Protein AF-A0A8T4U070-F1 (afdb_monomer)

Structure (mmCIF, N/CA/C/O backbone):
data_AF-A0A8T4U070-F1
#
_entry.id   AF-A0A8T4U070-F1
#
loop_
_atom_site.group_PDB
_atom_site.id
_atom_site.type_symbol
_atom_site.label_atom_id
_atom_site.label_alt_id
_atom_site.label_comp_id
_atom_site.label_asym_id
_atom_site.label_entity_id
_atom_site.label_seq_id
_atom_site.pdbx_PDB_ins_code
_atom_site.Cartn_x
_atom_site.Cartn_y
_atom_site.Cartn_z
_atom_site.occupancy
_atom_site.B_iso_or_equiv
_atom_site.auth_seq_id
_atom_site.auth_comp_id
_atom_site.auth_asy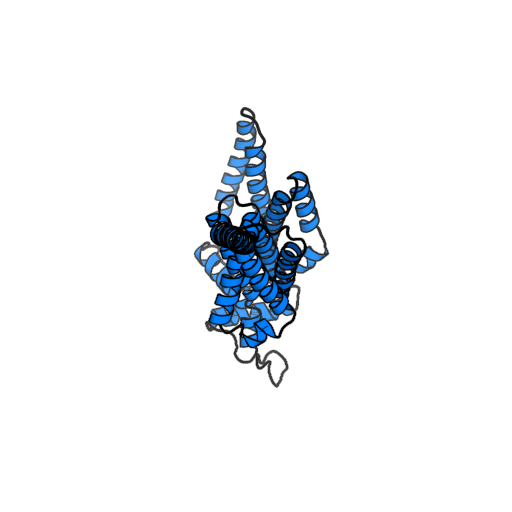m_id
_atom_site.auth_atom_id
_atom_site.pdbx_PDB_model_num
ATOM 1 N N . GLY A 1 1 ? 18.734 0.828 -27.842 1.00 48.66 1 GLY A N 1
ATOM 2 C CA . GLY A 1 1 ? 17.521 0.835 -28.683 1.00 48.66 1 GLY A CA 1
ATOM 3 C C . GLY A 1 1 ? 17.066 2.265 -28.905 1.00 48.66 1 GLY A C 1
ATOM 4 O O . GLY A 1 1 ? 17.723 3.173 -28.414 1.00 48.66 1 GLY A O 1
ATOM 5 N N . LYS A 1 2 ? 15.945 2.476 -29.610 1.00 51.34 2 LYS A N 1
ATOM 6 C CA . LYS A 1 2 ? 15.298 3.805 -29.746 1.00 51.34 2 LYS A CA 1
ATOM 7 C C . LYS A 1 2 ? 14.803 4.350 -28.394 1.00 51.34 2 LYS A C 1
ATOM 9 O O . LYS A 1 2 ? 14.662 5.553 -28.218 1.00 51.34 2 LYS A O 1
ATOM 14 N N . TYR A 1 3 ? 14.610 3.423 -27.459 1.00 55.78 3 TYR A N 1
ATOM 15 C CA . TYR A 1 3 ? 14.460 3.616 -26.028 1.00 55.78 3 TYR A CA 1
ATOM 16 C C . TYR A 1 3 ? 15.565 2.850 -25.306 1.00 55.78 3 TYR A C 1
ATOM 18 O O . TYR A 1 3 ? 16.030 1.808 -25.787 1.00 55.78 3 TYR A O 1
ATOM 26 N N . VAL A 1 4 ? 16.026 3.411 -24.194 1.00 56.69 4 VAL A N 1
ATOM 27 C CA . VAL A 1 4 ? 17.084 2.871 -23.338 1.00 56.69 4 VAL A CA 1
ATOM 28 C C . VAL A 1 4 ? 16.652 3.173 -21.909 1.00 56.69 4 VAL A C 1
ATOM 30 O O . VAL A 1 4 ? 16.342 4.326 -21.608 1.00 56.69 4 VAL A O 1
ATOM 33 N N . ALA A 1 5 ? 16.575 2.147 -21.062 1.00 58.88 5 ALA A N 1
ATOM 34 C CA . ALA A 1 5 ? 16.361 2.360 -19.639 1.00 58.88 5 ALA A CA 1
ATOM 35 C C . ALA A 1 5 ? 17.627 2.964 -19.008 1.00 58.88 5 ALA A C 1
ATOM 37 O O . ALA A 1 5 ? 18.740 2.696 -19.461 1.00 58.88 5 ALA A O 1
ATOM 38 N N . ALA A 1 6 ? 17.458 3.816 -18.003 1.00 63.50 6 ALA A N 1
ATOM 39 C CA . ALA A 1 6 ? 18.558 4.523 -17.353 1.00 63.50 6 ALA A CA 1
ATOM 40 C C . ALA A 1 6 ? 19.258 3.670 -16.280 1.00 63.50 6 ALA A C 1
ATOM 42 O O . ALA A 1 6 ? 20.423 3.911 -15.973 1.00 63.50 6 ALA A O 1
ATOM 43 N N . ASP A 1 7 ? 18.560 2.678 -15.728 1.00 67.81 7 ASP A N 1
ATOM 44 C CA . ASP A 1 7 ? 19.033 1.768 -14.688 1.00 67.81 7 ASP A CA 1
ATOM 45 C C . ASP A 1 7 ? 19.217 0.332 -15.214 1.00 67.81 7 ASP A C 1
ATOM 47 O O . ASP A 1 7 ? 18.632 -0.064 -16.222 1.00 67.81 7 ASP A O 1
ATOM 51 N N . LEU A 1 8 ? 20.065 -0.454 -14.542 1.00 72.00 8 LEU A N 1
ATOM 52 C CA . LEU A 1 8 ? 20.420 -1.813 -14.972 1.00 72.00 8 LEU A CA 1
ATOM 53 C C . LEU A 1 8 ? 19.290 -2.830 -14.742 1.00 72.00 8 LEU A C 1
ATOM 55 O O . LEU A 1 8 ? 19.096 -3.726 -15.568 1.00 72.00 8 LEU A O 1
ATOM 59 N N . ASP A 1 9 ? 18.534 -2.686 -13.654 1.00 68.88 9 ASP A N 1
ATOM 60 C CA . ASP A 1 9 ? 17.501 -3.645 -13.254 1.00 68.88 9 ASP A CA 1
ATOM 61 C C . ASP A 1 9 ? 16.270 -3.565 -14.172 1.00 68.88 9 ASP A C 1
ATOM 63 O O . ASP A 1 9 ? 15.732 -4.594 -14.592 1.00 68.88 9 ASP A O 1
ATOM 67 N N . ALA A 1 10 ? 15.918 -2.367 -14.640 1.00 67.31 10 ALA A N 1
ATOM 68 C CA . ALA A 1 10 ? 14.954 -2.138 -15.709 1.00 67.31 10 ALA A CA 1
ATOM 69 C C . ALA A 1 10 ? 15.203 -2.961 -16.977 1.00 67.31 10 ALA A C 1
ATOM 71 O O . ALA A 1 10 ? 14.234 -3.387 -17.610 1.00 67.31 10 ALA A O 1
ATOM 72 N N . PHE A 1 11 ? 16.456 -3.219 -17.376 1.00 74.94 11 PHE A N 1
ATOM 73 C CA . PHE A 1 11 ? 16.729 -4.090 -18.529 1.00 74.94 11 PHE A CA 1
ATOM 74 C C . PHE A 1 11 ? 16.360 -5.547 -18.239 1.00 74.94 11 PHE A C 1
ATOM 76 O O . PHE A 1 11 ? 15.849 -6.231 -19.128 1.00 74.94 11 PHE A O 1
ATOM 83 N N . VAL A 1 12 ? 16.569 -6.017 -17.005 1.00 77.94 12 VAL A N 1
ATOM 84 C CA . VAL A 1 12 ? 16.172 -7.363 -16.569 1.00 77.94 12 VAL A CA 1
ATOM 85 C C . VAL A 1 12 ? 14.648 -7.477 -16.552 1.00 77.94 12 VAL A C 1
ATOM 87 O O . VAL A 1 12 ? 14.105 -8.379 -17.191 1.00 77.94 12 VAL A O 1
ATOM 90 N N . TYR A 1 13 ? 13.946 -6.533 -15.914 1.00 74.12 13 TYR A N 1
ATOM 91 C CA . TYR A 1 13 ? 12.479 -6.526 -15.875 1.00 74.12 13 TYR A CA 1
ATOM 92 C C . TYR A 1 13 ? 11.869 -6.406 -17.277 1.00 74.12 13 TYR A C 1
ATOM 94 O O . TYR A 1 13 ? 10.989 -7.193 -17.628 1.00 74.12 13 TYR A O 1
ATOM 102 N N . SER A 1 14 ? 12.406 -5.516 -18.120 1.00 72.25 14 SER A N 1
ATOM 103 C CA . SER A 1 14 ? 11.982 -5.367 -19.518 1.00 72.25 14 SER A CA 1
ATOM 104 C C . SER A 1 14 ? 12.177 -6.651 -20.322 1.00 72.25 14 SER A C 1
ATOM 106 O O . SER A 1 14 ? 11.284 -7.043 -21.071 1.00 72.25 14 SER A O 1
ATOM 108 N N . ARG A 1 15 ? 13.316 -7.341 -20.160 1.00 82.00 15 ARG A N 1
ATOM 109 C CA . ARG A 1 15 ? 13.580 -8.626 -20.823 1.00 82.00 15 ARG A CA 1
ATOM 110 C C . ARG A 1 15 ? 12.605 -9.706 -20.360 1.00 82.00 15 ARG A C 1
ATOM 112 O O . ARG A 1 15 ? 12.066 -10.426 -21.198 1.00 82.00 15 ARG A O 1
ATOM 119 N N . TYR A 1 16 ? 12.357 -9.816 -19.056 1.00 82.00 16 TYR A N 1
ATOM 120 C CA . TYR A 1 16 ? 11.413 -10.793 -18.512 1.00 82.00 16 TYR A CA 1
ATOM 121 C C . TYR A 1 16 ? 9.985 -10.531 -18.993 1.00 82.00 16 TYR A C 1
ATOM 123 O O . TYR A 1 16 ? 9.303 -11.464 -19.408 1.00 82.00 16 TYR A O 1
ATOM 131 N N . ALA A 1 17 ? 9.540 -9.276 -19.003 1.00 70.50 17 ALA A N 1
ATOM 132 C CA . ALA A 1 17 ? 8.200 -8.922 -19.451 1.00 70.50 17 ALA A CA 1
ATOM 133 C C . ALA A 1 17 ? 8.016 -9.069 -20.976 1.00 70.50 17 ALA A C 1
ATOM 135 O O . ALA A 1 17 ? 6.973 -9.566 -21.403 1.00 70.50 17 ALA A O 1
ATOM 136 N N . ASN A 1 18 ? 9.034 -8.757 -21.793 1.00 74.12 18 ASN A N 1
ATOM 137 C CA . ASN A 1 18 ? 9.049 -9.103 -23.224 1.00 74.12 18 ASN A CA 1
ATOM 138 C C . ASN A 1 18 ? 8.931 -10.625 -23.427 1.00 74.12 18 ASN A C 1
ATOM 140 O O . ASN A 1 18 ? 8.069 -11.085 -24.173 1.00 74.12 18 ASN A O 1
ATOM 144 N N . TYR A 1 19 ? 9.704 -11.425 -22.686 1.00 82.06 19 TYR A N 1
ATOM 145 C CA . TYR A 1 19 ? 9.612 -12.884 -22.768 1.00 82.06 19 TYR A CA 1
ATOM 146 C C . TYR A 1 19 ? 8.231 -13.412 -22.341 1.00 82.06 19 TYR A C 1
ATOM 148 O O . TYR A 1 19 ? 7.685 -14.284 -23.014 1.00 82.06 19 TYR A O 1
ATOM 156 N N . ILE A 1 20 ? 7.618 -12.852 -21.289 1.00 79.12 20 ILE A N 1
ATOM 157 C CA . ILE A 1 20 ? 6.243 -13.182 -20.862 1.00 79.12 20 ILE A CA 1
ATOM 158 C C . ILE A 1 20 ? 5.210 -12.782 -21.933 1.00 79.12 20 ILE A C 1
ATOM 160 O O . ILE A 1 20 ? 4.218 -13.491 -22.113 1.00 79.12 20 ILE A O 1
ATOM 164 N N . LEU A 1 21 ? 5.413 -11.676 -22.659 1.00 72.56 21 LEU A N 1
ATOM 165 C CA . LEU A 1 21 ? 4.550 -11.274 -23.779 1.00 72.56 21 LEU A CA 1
ATOM 166 C C . LEU A 1 21 ? 4.618 -12.258 -24.952 1.00 72.56 21 LEU A C 1
ATOM 168 O O . LEU A 1 21 ? 3.579 -12.556 -25.537 1.00 72.56 21 LEU A O 1
ATOM 172 N N . GLU A 1 22 ? 5.812 -12.753 -25.271 1.00 82.69 22 GLU A N 1
ATOM 173 C CA . GLU A 1 22 ? 6.067 -13.675 -26.385 1.00 82.69 22 GLU A CA 1
ATOM 174 C C . GLU A 1 22 ? 5.680 -15.130 -26.063 1.00 82.69 22 GLU A C 1
ATOM 176 O O . GLU A 1 22 ? 5.064 -15.803 -26.886 1.00 82.69 22 GLU A O 1
ATOM 181 N N . HIS A 1 23 ? 6.007 -15.612 -24.859 1.00 85.88 23 HIS A N 1
ATOM 182 C CA . HIS A 1 23 ? 5.920 -17.028 -24.471 1.00 85.88 23 HIS A CA 1
ATOM 183 C C . HIS A 1 23 ? 4.776 -17.327 -23.485 1.00 85.88 23 HIS A C 1
ATOM 185 O O . HIS A 1 23 ? 4.547 -18.483 -23.127 1.00 85.88 23 HIS A O 1
ATOM 191 N N . GLY A 1 24 ? 4.073 -16.299 -22.999 1.00 82.50 24 GLY A N 1
ATOM 192 C CA . GLY A 1 24 ? 2.951 -16.414 -22.059 1.00 82.50 24 GLY A CA 1
ATOM 193 C C . GLY A 1 24 ? 3.327 -16.711 -20.600 1.00 82.50 24 GLY A C 1
ATOM 194 O O . GLY A 1 24 ? 2.446 -16.704 -19.743 1.00 82.50 24 GLY A O 1
ATOM 195 N N . LYS A 1 25 ? 4.608 -16.957 -20.299 1.00 83.75 25 LYS A N 1
ATOM 196 C CA . LYS A 1 25 ? 5.142 -17.292 -18.966 1.00 83.75 25 LYS A CA 1
ATOM 197 C C . LYS A 1 25 ? 6.579 -16.789 -18.806 1.00 83.75 25 LYS A C 1
ATOM 199 O O . LYS A 1 25 ? 7.240 -16.516 -19.802 1.00 83.75 25 LYS A O 1
ATOM 204 N N . ALA A 1 26 ? 7.064 -16.676 -17.570 1.00 82.44 26 ALA A N 1
ATOM 205 C CA . ALA A 1 26 ? 8.446 -16.276 -17.297 1.00 82.44 26 ALA A CA 1
ATOM 206 C C . ALA A 1 26 ? 9.481 -17.334 -17.745 1.00 82.44 26 ALA A C 1
ATOM 208 O O . ALA A 1 26 ? 9.163 -18.520 -17.871 1.00 82.44 26 ALA A O 1
ATOM 209 N N . MET A 1 27 ? 10.723 -16.893 -17.980 1.00 86.94 27 MET A N 1
ATOM 210 C CA . MET A 1 27 ? 11.864 -17.769 -18.287 1.00 86.94 27 MET A CA 1
ATOM 211 C C . MET A 1 27 ? 12.121 -18.705 -17.109 1.00 86.94 27 MET A C 1
ATOM 213 O O . MET A 1 27 ? 12.216 -18.212 -15.996 1.00 86.94 27 MET A O 1
ATOM 217 N N . ALA A 1 28 ? 12.295 -20.013 -17.322 1.00 85.69 28 ALA A N 1
ATOM 218 C CA . ALA A 1 28 ? 12.704 -20.904 -16.231 1.00 85.69 28 ALA A CA 1
ATOM 219 C C . ALA A 1 28 ? 14.109 -20.527 -15.726 1.00 85.69 28 ALA A C 1
ATOM 221 O O . ALA A 1 28 ? 14.267 -20.137 -14.575 1.00 85.69 28 ALA A O 1
ATOM 222 N N . GLN A 1 29 ? 15.085 -20.533 -16.638 1.00 87.44 29 GLN A N 1
ATOM 223 C CA . GLN A 1 29 ? 16.491 -20.229 -16.386 1.00 87.44 29 GLN A CA 1
ATOM 224 C C . GLN A 1 29 ? 16.947 -19.092 -17.311 1.00 87.44 29 GLN A C 1
ATOM 226 O O . GLN A 1 29 ? 16.717 -19.143 -18.521 1.00 87.44 29 GLN A O 1
ATOM 231 N N . ASP A 1 30 ? 17.588 -18.059 -16.760 1.00 87.94 30 ASP A N 1
ATOM 232 C CA . ASP A 1 30 ? 18.090 -16.911 -17.528 1.00 87.94 30 ASP A CA 1
ATOM 233 C C . ASP A 1 30 ? 19.580 -17.083 -17.840 1.00 87.94 30 ASP A C 1
ATOM 235 O O . ASP A 1 30 ? 20.448 -16.718 -17.045 1.00 87.94 30 ASP A O 1
ATOM 239 N N . MET A 1 31 ? 19.872 -17.629 -19.022 1.00 89.50 31 MET A N 1
ATOM 240 C CA . MET A 1 31 ? 21.240 -17.854 -19.510 1.00 89.50 31 MET A CA 1
ATOM 241 C C . MET A 1 31 ? 22.010 -16.557 -19.824 1.00 89.50 31 MET A C 1
ATOM 243 O O . MET A 1 31 ? 23.222 -16.607 -20.025 1.00 89.50 31 MET A O 1
ATOM 247 N N . PHE A 1 32 ? 21.348 -15.391 -19.846 1.00 86.81 32 PHE A N 1
ATOM 248 C CA . PHE A 1 32 ? 22.006 -14.089 -20.009 1.00 86.81 32 PHE A CA 1
ATOM 249 C C . PHE A 1 32 ? 22.510 -13.499 -18.681 1.00 86.81 32 PHE A C 1
ATOM 251 O O . PHE A 1 32 ? 23.057 -12.394 -18.670 1.00 86.81 32 PHE A O 1
ATOM 258 N N . ARG A 1 33 ? 22.337 -14.202 -17.554 1.00 84.19 33 ARG A N 1
ATOM 259 C CA . ARG A 1 33 ? 22.909 -13.853 -16.244 1.00 84.19 33 ARG A CA 1
ATOM 260 C C . ARG A 1 33 ? 23.757 -15.011 -15.727 1.00 84.19 33 ARG A C 1
ATOM 262 O O . ARG A 1 33 ? 23.412 -16.161 -15.941 1.00 84.19 33 ARG A O 1
ATOM 269 N N . TYR A 1 34 ? 24.853 -14.710 -15.028 1.00 85.31 34 TYR A N 1
ATOM 270 C CA . TYR A 1 34 ? 25.736 -15.721 -14.414 1.00 85.31 34 TYR A CA 1
ATOM 271 C C . TYR A 1 34 ? 26.206 -16.811 -15.400 1.00 85.31 34 TYR A C 1
ATOM 273 O O . TYR A 1 34 ? 26.199 -18.004 -15.099 1.00 85.31 34 TYR A O 1
ATOM 281 N N . ALA A 1 35 ? 26.604 -16.399 -16.609 1.00 84.62 35 ALA A N 1
ATOM 282 C CA . ALA A 1 35 ? 27.169 -17.307 -17.602 1.00 84.62 35 ALA A CA 1
ATOM 283 C C . ALA A 1 35 ? 28.422 -18.026 -17.045 1.00 84.62 35 ALA A C 1
ATOM 285 O O . ALA A 1 35 ? 29.230 -17.388 -16.368 1.00 84.62 35 ALA A O 1
ATOM 286 N N . PRO A 1 36 ? 28.613 -19.331 -17.324 1.00 89.75 36 PRO A N 1
ATOM 287 C CA . PRO A 1 36 ? 27.805 -20.178 -18.208 1.00 89.75 36 PRO A CA 1
ATOM 288 C C . PRO A 1 36 ? 26.602 -20.858 -17.528 1.00 89.75 36 PRO A C 1
ATOM 290 O O . PRO A 1 36 ? 25.845 -21.540 -18.209 1.00 89.75 36 PRO A O 1
ATOM 293 N N . LEU A 1 37 ? 26.431 -20.716 -16.209 1.00 87.56 37 LEU A N 1
ATOM 294 C CA . LEU A 1 37 ? 25.453 -21.481 -15.423 1.00 87.56 37 LEU A CA 1
ATOM 295 C C . LEU A 1 37 ? 24.006 -20.992 -15.593 1.00 87.56 37 LEU A C 1
ATOM 297 O O . LEU A 1 37 ? 23.074 -21.774 -15.418 1.00 87.56 37 LEU A O 1
ATOM 301 N N . GLY A 1 38 ? 23.807 -19.719 -15.940 1.00 84.62 38 GLY A N 1
ATOM 302 C CA . GLY A 1 38 ? 22.480 -19.103 -15.949 1.00 84.62 38 GLY A CA 1
ATOM 303 C C . GLY A 1 38 ? 21.997 -18.739 -14.539 1.00 84.62 38 GLY A C 1
ATOM 304 O O . GLY A 1 38 ? 22.514 -19.234 -13.538 1.00 84.62 38 GLY A O 1
ATOM 305 N N . HIS A 1 39 ? 20.971 -17.894 -14.437 1.00 83.88 39 HIS A N 1
ATOM 306 C CA . HIS A 1 39 ? 20.206 -17.757 -13.193 1.00 83.88 39 HIS A CA 1
ATOM 307 C C . HIS A 1 39 ? 19.114 -18.843 -13.150 1.00 83.88 39 HIS A C 1
ATOM 309 O O . HIS A 1 39 ? 18.203 -18.767 -13.980 1.00 83.88 39 HIS A O 1
ATOM 315 N N . PRO A 1 40 ? 19.171 -19.837 -12.239 1.00 75.06 40 PRO A N 1
ATOM 316 C CA . PRO A 1 40 ? 18.236 -20.970 -12.229 1.00 75.06 40 PRO A CA 1
ATOM 317 C C . PRO A 1 40 ? 16.800 -20.568 -11.874 1.00 75.06 40 PRO A C 1
ATOM 319 O O . PRO A 1 40 ? 15.861 -21.199 -12.343 1.00 75.06 40 PRO A O 1
ATOM 322 N N . ASP A 1 41 ? 16.640 -19.476 -11.121 1.00 75.19 41 ASP A N 1
ATOM 323 C CA . ASP A 1 41 ? 15.367 -19.056 -10.529 1.00 75.19 41 ASP A CA 1
ATOM 324 C C . ASP A 1 41 ? 14.795 -17.809 -11.228 1.00 75.19 41 ASP A C 1
ATOM 326 O O . ASP A 1 41 ? 14.266 -16.893 -10.601 1.00 75.19 41 ASP A O 1
ATOM 330 N N . ALA A 1 42 ? 14.948 -17.706 -12.553 1.00 72.00 42 ALA A N 1
ATOM 331 C CA . ALA A 1 42 ? 14.469 -16.543 -13.310 1.00 72.00 42 ALA A CA 1
ATOM 332 C C . ALA A 1 42 ? 12.932 -16.427 -13.298 1.00 72.00 42 ALA A C 1
ATOM 334 O O . ALA A 1 42 ? 12.392 -15.318 -13.236 1.00 72.00 42 ALA A O 1
ATOM 335 N N . ALA A 1 43 ? 12.229 -17.565 -13.280 1.00 64.50 43 ALA A N 1
ATOM 336 C CA . ALA A 1 43 ? 10.772 -17.608 -13.188 1.00 64.50 43 ALA A CA 1
ATOM 337 C C . ALA A 1 43 ? 10.300 -17.162 -11.805 1.00 64.50 43 ALA A C 1
ATOM 339 O O . ALA A 1 43 ? 9.377 -16.355 -11.703 1.00 64.50 43 ALA A O 1
ATOM 340 N N . GLN A 1 44 ? 10.971 -17.650 -10.760 1.00 67.31 44 GLN A N 1
ATOM 341 C CA . GLN A 1 44 ? 10.731 -17.257 -9.380 1.00 67.31 44 GLN A CA 1
ATOM 342 C C . GLN A 1 44 ? 10.991 -15.759 -9.202 1.00 67.31 44 GLN A C 1
ATOM 344 O O . GLN A 1 44 ? 10.080 -15.061 -8.782 1.00 67.31 44 GLN A O 1
ATOM 349 N N . LEU A 1 45 ? 12.121 -15.218 -9.671 1.00 68.38 45 LEU A N 1
ATOM 350 C CA . LEU A 1 45 ? 12.410 -13.779 -9.591 1.00 68.38 45 LEU A CA 1
ATOM 351 C C . LEU A 1 45 ? 11.350 -12.910 -10.305 1.00 68.38 45 LEU A C 1
ATOM 353 O O . LEU A 1 45 ? 11.039 -11.810 -9.848 1.00 68.38 45 LEU A O 1
ATOM 357 N N . ALA A 1 46 ? 10.770 -13.381 -11.414 1.00 61.62 46 ALA A N 1
ATOM 358 C CA . ALA A 1 46 ? 9.687 -12.678 -12.108 1.00 61.62 46 ALA A CA 1
ATOM 359 C C . ALA A 1 46 ? 8.323 -12.782 -11.393 1.00 61.62 46 ALA A C 1
ATOM 361 O O . ALA A 1 46 ? 7.502 -11.874 -11.526 1.00 61.62 46 ALA A O 1
ATOM 362 N N . VAL A 1 47 ? 8.073 -13.871 -10.657 1.00 60.66 47 VAL A N 1
ATOM 363 C CA . VAL A 1 47 ? 6.850 -14.096 -9.863 1.00 60.66 47 VAL A CA 1
ATOM 364 C C . VAL A 1 47 ? 6.926 -13.386 -8.510 1.00 60.66 47 VAL A C 1
ATOM 366 O O . VAL A 1 47 ? 5.984 -12.687 -8.159 1.00 60.66 47 VAL A O 1
ATOM 369 N N . GLU A 1 48 ? 8.047 -13.503 -7.796 1.00 62.41 48 GLU A N 1
ATOM 370 C CA . GLU A 1 48 ? 8.307 -12.870 -6.497 1.00 62.41 48 GLU A CA 1
ATOM 371 C C . GLU A 1 48 ? 8.244 -11.351 -6.584 1.00 62.41 48 GLU A C 1
ATOM 373 O O . GLU A 1 48 ? 7.584 -10.725 -5.765 1.00 62.41 48 GLU A O 1
ATOM 378 N N . ASN A 1 49 ? 8.874 -10.745 -7.596 1.00 63.12 49 ASN A N 1
ATOM 379 C CA . ASN A 1 49 ? 8.723 -9.306 -7.804 1.00 63.12 49 ASN A CA 1
ATOM 380 C C . ASN A 1 49 ? 7.347 -8.957 -8.385 1.00 63.12 49 ASN A C 1
ATOM 382 O O . ASN A 1 49 ? 6.882 -7.842 -8.186 1.00 63.12 49 ASN A O 1
ATOM 386 N N . GLY A 1 50 ? 6.729 -9.859 -9.164 1.00 64.62 50 GLY A N 1
ATOM 387 C CA . GLY A 1 50 ? 5.447 -9.694 -9.876 1.00 64.62 50 GLY A CA 1
ATOM 388 C C . GLY A 1 50 ? 5.402 -8.571 -10.931 1.00 64.62 50 GLY A C 1
ATOM 389 O O . GLY A 1 50 ? 4.608 -8.604 -11.873 1.00 64.62 50 GLY A O 1
ATOM 390 N N . PHE A 1 51 ? 6.314 -7.608 -10.835 1.00 64.19 51 PHE A N 1
ATOM 391 C CA . PHE A 1 51 ? 6.421 -6.404 -11.636 1.00 64.19 51 PHE A CA 1
ATOM 392 C C . PHE A 1 51 ? 6.523 -6.653 -13.154 1.00 64.19 51 PHE A C 1
ATOM 394 O O . PHE A 1 51 ? 5.819 -5.958 -13.892 1.00 64.19 51 PHE A O 1
ATOM 401 N N . PRO A 1 52 ? 7.249 -7.675 -13.663 1.00 66.31 52 PRO A N 1
ATOM 402 C CA . PRO A 1 52 ? 7.171 -8.039 -15.078 1.00 66.31 52 PRO A CA 1
ATOM 403 C C . PRO A 1 52 ? 5.745 -8.393 -15.528 1.00 66.31 52 PRO A C 1
ATOM 405 O O . PRO A 1 52 ? 5.301 -7.943 -16.583 1.00 66.31 52 PRO A O 1
ATOM 408 N N . TYR A 1 53 ? 4.975 -9.130 -14.717 1.00 67.19 53 TYR A N 1
ATOM 409 C CA . TYR A 1 53 ? 3.571 -9.429 -15.020 1.00 67.19 53 TYR A CA 1
ATOM 410 C C . TYR A 1 53 ? 2.689 -8.175 -14.949 1.00 67.19 53 TYR A C 1
ATOM 412 O O . TYR A 1 53 ? 1.826 -8.000 -15.811 1.00 67.19 53 TYR A O 1
ATOM 420 N N . PHE A 1 54 ? 2.931 -7.268 -13.994 1.00 61.72 54 PHE A N 1
ATOM 421 C CA . PHE A 1 54 ? 2.254 -5.967 -13.945 1.00 61.72 54 PHE A CA 1
ATOM 422 C C . PHE A 1 54 ? 2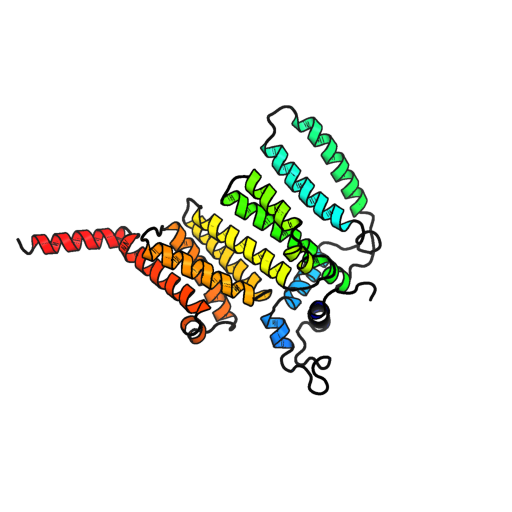.500 -5.145 -15.221 1.00 61.72 54 PHE A C 1
ATOM 424 O O . PHE A 1 54 ? 1.539 -4.654 -15.815 1.00 61.72 54 PHE A O 1
ATOM 431 N N . GLN A 1 55 ? 3.746 -5.061 -15.705 1.00 63.09 55 GLN A N 1
ATOM 432 C CA . GLN A 1 55 ? 4.077 -4.394 -16.971 1.00 63.09 55 GLN A CA 1
ATOM 433 C C . GLN A 1 55 ? 3.328 -5.023 -18.161 1.00 63.09 55 GLN A C 1
ATOM 435 O O . GLN A 1 55 ? 2.768 -4.300 -18.987 1.00 63.09 55 GLN A O 1
ATOM 440 N N . VAL A 1 56 ? 3.237 -6.357 -18.229 1.00 63.72 56 VAL A N 1
ATOM 441 C CA . VAL A 1 56 ? 2.471 -7.068 -19.272 1.00 63.72 56 VAL A CA 1
ATOM 442 C C . VAL A 1 56 ? 0.966 -6.784 -19.192 1.00 63.72 56 VAL A C 1
ATOM 444 O O . VAL A 1 56 ? 0.326 -6.574 -20.227 1.00 63.72 56 VAL A O 1
ATOM 447 N N . ILE A 1 57 ? 0.382 -6.757 -17.991 1.00 63.94 57 ILE A N 1
ATOM 448 C CA . ILE A 1 57 ? -1.040 -6.435 -17.778 1.00 63.94 57 ILE A CA 1
ATOM 449 C C . ILE A 1 57 ? -1.320 -4.980 -18.169 1.00 63.94 57 ILE A C 1
ATOM 451 O O . ILE A 1 57 ? -2.278 -4.717 -18.902 1.00 63.94 57 ILE A O 1
ATOM 455 N N . LEU A 1 58 ? -0.464 -4.046 -17.748 1.00 58.22 58 LEU A N 1
ATOM 456 C CA . LEU A 1 58 ? -0.551 -2.632 -18.104 1.00 58.22 58 LEU A CA 1
ATOM 457 C C . LEU A 1 58 ? -0.452 -2.444 -19.624 1.00 58.22 58 LEU A C 1
ATOM 459 O O . LEU A 1 58 ? -1.302 -1.776 -20.209 1.00 58.22 58 LEU A O 1
ATOM 463 N N . PHE A 1 59 ? 0.506 -3.103 -20.284 1.00 62.78 59 PHE A N 1
ATOM 464 C CA . PHE A 1 59 ? 0.659 -3.069 -21.740 1.00 62.78 59 PHE A CA 1
ATOM 465 C C . PHE A 1 59 ? -0.585 -3.577 -22.472 1.00 62.78 59 PHE A C 1
ATOM 467 O O . PHE A 1 59 ? -1.097 -2.892 -23.358 1.00 62.78 59 PHE A O 1
ATOM 474 N N . LYS A 1 60 ? -1.107 -4.751 -22.090 1.00 61.75 60 LYS A N 1
ATOM 475 C CA . LYS A 1 60 ? -2.325 -5.322 -22.691 1.00 61.75 60 LYS A CA 1
ATOM 476 C C . LYS A 1 60 ? -3.531 -4.399 -22.491 1.00 61.75 60 LYS A C 1
ATOM 478 O O . LYS A 1 60 ? -4.271 -4.162 -23.442 1.00 61.75 60 LYS A O 1
ATOM 483 N N . THR A 1 61 ? -3.683 -3.828 -21.297 1.00 55.84 61 THR A N 1
ATOM 484 C CA . THR A 1 61 ? -4.772 -2.897 -20.960 1.00 55.84 61 THR A CA 1
ATOM 485 C C . THR A 1 61 ? -4.691 -1.610 -21.784 1.00 55.84 61 THR A C 1
ATOM 487 O O . THR A 1 61 ? -5.673 -1.215 -22.405 1.00 55.84 61 THR A O 1
ATOM 490 N N . LEU A 1 62 ? -3.516 -0.981 -21.871 1.00 56.66 62 LEU A N 1
ATOM 491 C CA . LEU A 1 62 ? -3.323 0.237 -22.665 1.00 56.66 62 LEU A CA 1
ATOM 492 C C . LEU A 1 62 ? -3.480 -0.022 -24.172 1.00 56.66 62 LEU A C 1
ATOM 494 O O . LEU A 1 62 ? -4.104 0.780 -24.861 1.00 56.66 62 LEU A O 1
ATOM 498 N N . LYS A 1 63 ? -3.007 -1.168 -24.679 1.00 59.22 63 LYS A N 1
ATOM 499 C CA . LYS A 1 63 ? -3.163 -1.573 -26.088 1.00 59.22 63 LYS A CA 1
ATOM 500 C C . LYS A 1 63 ? -4.623 -1.845 -26.482 1.00 59.22 63 LYS A C 1
ATOM 502 O O . LYS A 1 63 ? -4.985 -1.615 -27.632 1.00 59.22 63 LYS A O 1
ATOM 507 N N . LEU A 1 64 ? -5.459 -2.307 -25.548 1.00 57.06 64 LEU A N 1
ATOM 508 C CA . LEU A 1 64 ? -6.912 -2.435 -25.743 1.00 57.06 64 LEU A CA 1
ATOM 509 C C . LEU A 1 64 ? -7.614 -1.070 -25.835 1.00 57.06 64 LEU A C 1
ATOM 511 O O . LEU A 1 64 ? -8.616 -0.948 -26.533 1.00 57.06 64 LEU A O 1
ATOM 515 N N . ILE A 1 65 ? -7.093 -0.056 -25.138 1.00 50.16 65 ILE A N 1
ATOM 516 C CA . ILE A 1 65 ? -7.686 1.288 -25.047 1.00 50.16 65 ILE A CA 1
ATOM 517 C C . ILE A 1 65 ? -7.207 2.206 -26.186 1.00 50.16 65 ILE A C 1
ATOM 519 O O . ILE A 1 65 ? -7.968 3.052 -26.650 1.00 50.16 65 ILE A O 1
ATOM 523 N N . GLY A 1 66 ? -5.962 2.045 -26.647 1.00 51.12 66 GLY A N 1
ATOM 524 C CA . GLY A 1 66 ? -5.328 2.904 -27.647 1.00 51.12 66 GLY A CA 1
ATOM 525 C C . GLY A 1 66 ? -4.790 2.138 -28.853 1.00 51.12 66 GLY A C 1
ATOM 526 O O . GLY A 1 66 ? -3.597 1.843 -28.929 1.00 51.12 66 GLY A O 1
ATOM 527 N N . GLN A 1 67 ? -5.639 1.894 -29.853 1.00 45.59 67 GLN A N 1
ATOM 528 C CA . GLN A 1 67 ? -5.129 1.733 -31.216 1.00 45.59 67 GLN A CA 1
ATOM 529 C C . GLN A 1 67 ? -4.705 3.125 -31.726 1.00 45.59 67 GLN A C 1
ATOM 531 O O . GLN A 1 67 ? -5.538 4.023 -31.673 1.00 45.59 67 GLN A O 1
ATOM 536 N N . ILE A 1 68 ? -3.464 3.261 -32.250 1.00 45.12 68 ILE A N 1
ATOM 537 C CA . ILE A 1 68 ? -2.881 4.430 -32.983 1.00 45.12 68 ILE A CA 1
ATOM 538 C C . ILE A 1 68 ? -2.325 5.589 -32.072 1.00 45.12 68 ILE A C 1
ATOM 540 O O . ILE A 1 68 ? -3.130 6.294 -31.485 1.00 45.12 68 ILE A O 1
ATOM 544 N N . ALA A 1 69 ? -1.012 5.964 -31.965 1.00 47.53 69 ALA A N 1
ATOM 545 C CA . ALA A 1 69 ? 0.233 5.190 -31.656 1.00 47.53 69 ALA A CA 1
ATOM 546 C C . ALA A 1 69 ? 1.678 5.883 -31.748 1.00 47.53 69 ALA A C 1
ATOM 548 O O . ALA A 1 69 ? 2.230 6.106 -30.678 1.00 47.53 69 ALA A O 1
ATOM 549 N N . THR A 1 70 ? 2.361 6.161 -32.907 1.00 41.03 70 THR A N 1
ATOM 550 C CA . THR A 1 70 ? 3.833 6.582 -32.993 1.00 41.03 70 THR A CA 1
ATOM 551 C C . THR A 1 70 ? 4.204 7.956 -32.340 1.00 41.03 70 THR A C 1
ATOM 553 O O . THR A 1 70 ? 3.393 8.637 -31.726 1.00 41.03 70 THR A O 1
ATOM 556 N N . LEU A 1 71 ? 5.452 8.423 -32.527 1.00 35.81 71 LEU A N 1
ATOM 557 C CA . LEU A 1 71 ? 6.480 8.362 -31.489 1.00 35.81 71 LEU A CA 1
ATOM 558 C C . LEU A 1 71 ? 7.248 9.685 -31.254 1.00 35.81 71 LEU A C 1
ATOM 560 O O . LEU A 1 71 ? 7.873 9.872 -30.214 1.00 35.81 71 LEU A O 1
ATOM 564 N N . SER A 1 72 ? 7.238 10.615 -32.217 1.00 35.97 72 SER A N 1
ATOM 565 C CA . SER A 1 72 ? 8.122 11.800 -32.188 1.00 35.97 72 SER A CA 1
ATOM 566 C C . SER A 1 72 ? 7.580 13.000 -31.395 1.00 35.97 72 SER A C 1
ATOM 568 O O . SER A 1 72 ? 8.249 14.026 -31.312 1.00 35.97 72 SER A O 1
ATOM 570 N N . PHE A 1 73 ? 6.377 12.892 -30.830 1.00 39.34 73 PHE A N 1
ATOM 571 C CA . PHE A 1 73 ? 5.733 13.943 -30.027 1.00 39.34 73 PHE A CA 1
ATOM 572 C C . PHE A 1 73 ? 5.683 13.563 -28.540 1.00 39.34 73 PHE A C 1
ATOM 574 O O . PHE A 1 73 ? 5.850 14.387 -27.642 1.00 39.34 73 PHE A O 1
ATOM 581 N N . THR A 1 74 ? 5.524 12.269 -28.283 1.00 36.91 74 THR A N 1
ATOM 582 C CA . THR A 1 74 ? 5.309 11.651 -26.976 1.00 36.91 74 THR A CA 1
ATOM 583 C C . THR A 1 74 ? 6.486 11.862 -26.013 1.00 36.91 74 THR A C 1
ATOM 585 O O . THR A 1 74 ? 6.267 12.020 -24.815 1.00 36.91 74 THR A O 1
ATOM 588 N N . ASN A 1 75 ? 7.717 11.984 -26.526 1.00 38.12 75 ASN A N 1
ATOM 589 C CA . ASN A 1 75 ? 8.915 12.292 -25.729 1.00 38.12 75 ASN A CA 1
ATOM 590 C C . ASN A 1 75 ? 9.040 13.777 -25.314 1.00 38.12 75 ASN A C 1
ATOM 592 O O . ASN A 1 75 ? 9.843 14.087 -24.440 1.00 38.12 75 ASN A O 1
ATOM 596 N N . SER A 1 76 ? 8.260 14.692 -25.904 1.00 35.94 76 SER A N 1
ATOM 597 C CA . SER A 1 76 ? 8.271 16.128 -25.558 1.00 35.94 76 SER A CA 1
ATOM 598 C C . SER A 1 76 ? 6.969 16.602 -24.902 1.00 35.94 76 SER A C 1
ATOM 600 O O . SER A 1 76 ? 6.972 17.615 -24.211 1.00 35.94 76 SER A O 1
ATOM 602 N N . PHE A 1 77 ? 5.864 15.867 -25.077 1.00 37.03 77 PHE A N 1
ATOM 603 C CA . PHE A 1 77 ? 4.538 16.229 -24.559 1.00 37.03 77 PHE A CA 1
ATOM 604 C C . PHE A 1 77 ? 4.035 15.376 -23.382 1.00 37.03 77 PHE A C 1
ATOM 606 O O . PHE A 1 77 ? 2.962 15.658 -22.854 1.00 37.03 77 PHE A O 1
ATOM 613 N N . MET A 1 78 ? 4.781 14.382 -22.887 1.00 38.50 78 MET A N 1
ATOM 614 C CA . MET A 1 78 ? 4.351 13.650 -21.681 1.00 38.50 78 MET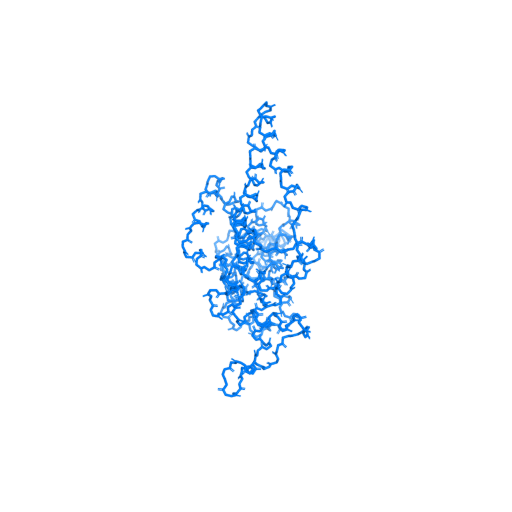 A CA 1
ATOM 615 C C . MET A 1 78 ? 4.221 14.526 -20.412 1.00 38.50 78 MET A C 1
ATOM 617 O O . MET A 1 78 ? 3.254 14.338 -19.667 1.00 38.50 78 MET A O 1
ATOM 621 N N . PRO A 1 79 ? 5.055 15.569 -20.199 1.00 46.41 79 PRO A N 1
ATOM 622 C CA . PRO A 1 79 ? 4.798 16.576 -19.165 1.00 46.41 79 PRO A CA 1
ATOM 623 C C . PRO A 1 79 ? 3.457 17.311 -19.344 1.00 46.41 79 PRO A C 1
ATOM 625 O O . PRO A 1 79 ? 2.833 17.699 -18.360 1.00 46.41 79 PRO A O 1
ATOM 628 N N . PHE A 1 80 ? 2.969 17.460 -20.582 1.00 39.97 80 PHE A N 1
ATOM 629 C CA . PHE A 1 80 ? 1.694 18.115 -20.899 1.00 39.97 80 PHE A CA 1
ATOM 630 C C . PHE A 1 80 ? 0.477 17.252 -20.526 1.00 39.97 80 PHE A C 1
ATOM 632 O O . PHE A 1 80 ? -0.571 17.781 -20.164 1.00 39.97 80 PHE A O 1
ATOM 639 N N . LEU A 1 81 ? 0.610 15.922 -20.551 1.00 40.16 81 LEU A N 1
ATOM 640 C CA . LEU A 1 81 ? -0.427 14.997 -20.081 1.00 40.16 81 LEU A CA 1
ATOM 641 C C . LEU A 1 81 ? -0.531 14.965 -18.549 1.00 40.16 81 LEU A C 1
ATOM 643 O O . LEU A 1 81 ? -1.635 14.917 -18.005 1.00 40.16 81 LEU A O 1
ATOM 647 N N . ILE A 1 82 ? 0.598 15.092 -17.848 1.00 45.91 82 ILE A N 1
ATOM 648 C CA . ILE A 1 82 ? 0.616 15.311 -16.393 1.00 45.91 82 ILE A CA 1
ATOM 649 C C . ILE A 1 82 ? 0.061 16.702 -16.054 1.00 45.91 82 ILE A C 1
ATOM 651 O O . ILE A 1 82 ? -0.764 16.827 -15.150 1.00 45.91 82 ILE A O 1
ATOM 655 N N . PHE A 1 83 ? 0.413 17.734 -16.827 1.00 44.41 83 PHE A N 1
ATOM 656 C CA . PHE A 1 83 ? -0.192 19.064 -16.722 1.00 44.41 83 PHE A CA 1
ATOM 657 C C . PHE A 1 83 ? -1.709 19.034 -16.971 1.00 44.41 83 PHE A C 1
ATOM 659 O O . PHE A 1 83 ? -2.449 19.727 -16.281 1.00 44.41 83 PHE A O 1
ATOM 666 N N . LEU A 1 84 ? -2.203 18.187 -17.879 1.00 39.69 84 LEU A N 1
ATOM 667 C CA . LEU A 1 84 ? -3.635 17.985 -18.101 1.00 39.69 84 LEU A CA 1
ATOM 668 C C . LEU A 1 84 ? -4.319 17.290 -16.916 1.00 39.69 84 LEU A C 1
ATOM 670 O O . LEU A 1 84 ? -5.393 17.722 -16.499 1.00 39.69 84 LEU A O 1
ATOM 674 N N . ALA A 1 85 ? -3.706 16.259 -16.330 1.00 45.72 85 ALA A N 1
ATOM 675 C CA . ALA A 1 85 ? -4.214 15.636 -15.106 1.00 45.72 85 ALA A CA 1
ATOM 676 C C . ALA A 1 85 ? -4.257 16.644 -13.938 1.00 45.72 85 ALA A C 1
ATOM 678 O O . ALA A 1 85 ? -5.256 16.722 -13.217 1.00 45.72 85 ALA A O 1
ATOM 679 N N . LEU A 1 86 ? -3.228 17.490 -13.812 1.00 45.00 86 LEU A N 1
ATOM 680 C CA . LEU A 1 86 ? -3.186 18.614 -12.873 1.00 45.00 86 LEU A CA 1
ATOM 681 C C . LEU A 1 86 ? -4.239 19.686 -13.192 1.00 45.00 86 LEU A C 1
ATOM 683 O O . LEU A 1 86 ? -4.853 20.214 -12.267 1.00 45.00 86 LEU A O 1
ATOM 687 N N . ALA A 1 87 ? -4.519 19.981 -14.463 1.00 43.94 87 ALA A N 1
ATOM 688 C CA . ALA A 1 87 ? -5.566 20.917 -14.874 1.00 43.94 87 ALA A CA 1
ATOM 689 C C . ALA A 1 87 ? -6.973 20.373 -14.574 1.00 43.94 87 ALA A C 1
ATOM 691 O O . ALA A 1 87 ? -7.836 21.125 -14.123 1.00 43.94 87 ALA A O 1
ATOM 692 N N . VAL A 1 88 ? -7.202 19.065 -14.732 1.00 47.56 88 VAL A N 1
ATOM 693 C CA . VAL A 1 88 ? -8.457 18.393 -14.349 1.00 47.56 88 VAL A CA 1
ATOM 694 C C . VAL A 1 88 ? -8.627 18.378 -12.827 1.00 47.56 88 VAL A C 1
ATOM 696 O O . VAL A 1 88 ? -9.698 18.733 -12.329 1.00 47.56 88 VAL A O 1
ATOM 699 N N . ALA A 1 89 ? -7.576 18.060 -12.065 1.00 48.62 89 ALA A N 1
ATOM 700 C CA . ALA A 1 89 ? -7.590 18.187 -10.607 1.00 48.62 89 ALA A CA 1
ATOM 701 C C . ALA A 1 89 ? -7.879 19.638 -10.173 1.00 48.62 89 ALA A C 1
ATOM 703 O O . ALA A 1 89 ? -8.762 19.879 -9.346 1.00 48.62 89 ALA A O 1
ATOM 704 N N . THR A 1 90 ? -7.215 20.613 -10.801 1.00 43.44 90 THR A N 1
ATOM 705 C CA . THR A 1 90 ? -7.417 22.053 -10.574 1.00 43.44 90 THR A CA 1
ATOM 706 C C . THR A 1 90 ? -8.844 22.490 -10.919 1.00 43.44 90 THR A C 1
ATOM 708 O O . THR A 1 90 ? -9.448 23.238 -10.155 1.00 43.44 90 THR A O 1
ATOM 711 N N . PHE A 1 91 ? -9.446 21.976 -11.995 1.00 46.75 91 PHE A N 1
ATOM 712 C CA . PHE A 1 91 ? -10.842 22.240 -12.357 1.00 46.75 91 PHE A CA 1
ATOM 713 C C . PHE A 1 91 ? -11.821 21.770 -11.275 1.00 46.75 91 PHE A C 1
ATOM 715 O O . PHE A 1 91 ? -12.687 22.540 -10.858 1.00 46.75 91 PHE A O 1
ATOM 722 N N . PHE A 1 92 ? -11.673 20.543 -10.765 1.00 52.03 92 PHE A N 1
ATOM 723 C CA . PHE A 1 92 ? -12.528 20.041 -9.682 1.00 52.03 92 PHE A CA 1
ATOM 724 C C . PHE A 1 92 ? -12.301 20.778 -8.354 1.00 52.03 92 PHE A C 1
ATOM 726 O O . PHE A 1 92 ? -13.253 20.979 -7.596 1.00 52.03 92 PHE A O 1
ATOM 733 N N . ILE A 1 93 ? -11.074 21.235 -8.099 1.00 45.78 93 ILE A N 1
ATOM 734 C CA . ILE A 1 93 ? -10.718 22.096 -6.967 1.00 45.78 93 ILE A CA 1
ATOM 735 C C . ILE A 1 93 ? -11.416 23.463 -7.079 1.00 45.78 93 ILE A C 1
ATOM 737 O O . ILE A 1 93 ? -12.172 23.837 -6.183 1.00 45.78 93 ILE A O 1
ATOM 741 N N . VAL A 1 94 ? -11.253 24.177 -8.195 1.00 42.47 94 VAL A N 1
ATOM 742 C CA . VAL A 1 94 ? -11.844 25.510 -8.423 1.00 42.47 94 VAL A CA 1
ATOM 743 C C . VAL A 1 94 ? -13.375 25.446 -8.452 1.00 42.47 94 VAL A C 1
ATOM 745 O O . VAL A 1 94 ? -14.036 26.284 -7.835 1.00 42.47 94 VAL A O 1
ATOM 748 N N . ARG A 1 95 ? -13.958 24.405 -9.067 1.00 42.91 95 ARG A N 1
ATOM 749 C CA . ARG A 1 95 ? -15.411 24.143 -9.070 1.00 42.91 95 ARG A CA 1
ATOM 750 C C . ARG A 1 95 ? -15.991 23.960 -7.664 1.00 42.91 95 ARG A C 1
ATOM 752 O O . ARG A 1 95 ? -17.162 24.263 -7.455 1.00 42.91 95 ARG A O 1
ATOM 759 N N . LYS A 1 96 ? -15.202 23.459 -6.708 1.00 49.31 96 LYS A N 1
ATOM 760 C CA . LYS A 1 96 ? -15.630 23.258 -5.314 1.00 49.31 96 LYS A CA 1
ATOM 761 C C . LYS A 1 96 ? -15.419 24.494 -4.428 1.00 49.31 96 LYS A C 1
ATOM 763 O O . LYS A 1 96 ? -15.963 24.535 -3.329 1.00 49.31 96 LYS A O 1
ATOM 768 N N . ILE A 1 97 ? -14.653 25.482 -4.900 1.00 45.22 97 ILE A N 1
ATOM 769 C CA . ILE A 1 97 ? -14.285 26.698 -4.155 1.00 45.22 97 ILE A CA 1
ATOM 770 C C . ILE A 1 97 ? -15.094 27.930 -4.603 1.00 45.22 97 ILE A C 1
ATOM 772 O O . ILE A 1 97 ? -15.418 28.776 -3.774 1.00 45.22 97 ILE A O 1
ATOM 776 N N . SER A 1 98 ? -15.428 28.064 -5.892 1.00 37.03 98 SER A N 1
ATOM 777 C CA . SER A 1 98 ? -16.016 29.304 -6.423 1.00 37.03 98 SER A CA 1
ATOM 778 C C . SER A 1 98 ? -17.538 29.398 -6.233 1.00 37.03 98 SER A C 1
ATOM 780 O O . SER A 1 98 ? -18.288 28.504 -6.632 1.00 37.03 98 SER A O 1
A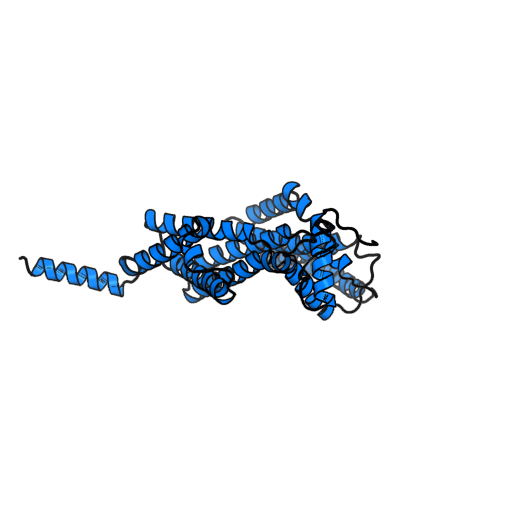TOM 782 N N . SER A 1 99 ? -18.010 30.507 -5.655 1.00 43.53 99 SER A N 1
ATOM 783 C CA . SER A 1 99 ? -19.439 30.799 -5.492 1.00 43.53 99 SER A CA 1
ATOM 784 C C . SER A 1 99 ? -20.092 31.324 -6.789 1.00 43.53 99 SER A C 1
ATOM 786 O O . SER A 1 99 ? -19.436 31.677 -7.769 1.00 43.53 99 SER A O 1
ATOM 788 N N . LYS A 1 100 ? -21.430 31.319 -6.805 1.00 50.59 100 LYS A N 1
ATOM 789 C CA . LYS A 1 100 ? -22.339 31.166 -7.965 1.00 50.59 100 LYS A CA 1
ATOM 790 C C . LYS A 1 100 ? -22.286 32.149 -9.168 1.00 50.59 100 LYS A C 1
ATOM 792 O O . LYS A 1 100 ? -23.230 32.107 -9.953 1.00 50.59 100 LYS A O 1
ATOM 797 N N . LYS A 1 101 ? -21.268 32.999 -9.385 1.00 39.38 101 LYS A N 1
ATOM 798 C CA . LYS A 1 101 ? -21.248 33.925 -10.554 1.00 39.38 101 LYS A CA 1
ATOM 799 C C . LYS A 1 101 ? -20.011 33.946 -11.466 1.00 39.38 101 LYS A C 1
ATOM 801 O O . LYS A 1 101 ? -20.184 34.268 -12.636 1.00 39.38 101 LYS A O 1
ATOM 806 N N . ASN A 1 102 ? -18.818 33.525 -11.034 1.00 43.69 102 ASN A N 1
ATOM 807 C CA . ASN A 1 102 ? -17.607 33.654 -11.879 1.00 43.69 102 ASN A CA 1
ATOM 808 C C . ASN A 1 102 ? -17.226 32.381 -12.667 1.00 43.69 102 ASN A C 1
ATOM 810 O O . ASN A 1 102 ? -16.295 32.401 -13.470 1.00 43.69 102 ASN A O 1
ATOM 814 N N . ALA A 1 103 ? -17.971 31.282 -12.497 1.00 44.38 103 ALA A N 1
ATOM 815 C CA . ALA A 1 103 ? -17.687 29.985 -13.127 1.00 44.38 103 ALA A CA 1
ATOM 816 C C . ALA A 1 103 ? -17.799 29.965 -14.669 1.00 44.38 103 ALA A C 1
ATOM 818 O O . ALA A 1 103 ? -17.284 29.052 -15.310 1.00 44.38 103 ALA A O 1
ATOM 819 N N . ILE A 1 104 ? -18.459 30.957 -15.279 1.00 41.12 104 ILE A N 1
ATOM 820 C CA . ILE A 1 104 ? -18.610 31.042 -16.742 1.00 41.12 104 ILE A CA 1
ATOM 821 C C . ILE A 1 104 ? -17.284 31.455 -17.403 1.00 41.12 104 ILE A C 1
ATOM 823 O O . ILE A 1 104 ? -16.918 30.909 -18.441 1.00 41.12 104 ILE A O 1
ATOM 827 N N . ILE A 1 105 ? -16.513 32.344 -16.765 1.00 40.72 105 ILE A N 1
ATOM 828 C CA . ILE A 1 105 ? -15.234 32.839 -17.300 1.00 40.72 105 ILE A CA 1
ATOM 829 C C . ILE A 1 105 ? -14.160 31.738 -17.256 1.00 40.72 105 ILE A C 1
ATOM 831 O O . ILE A 1 105 ? -13.399 31.580 -18.208 1.00 40.72 105 ILE A O 1
ATOM 835 N N . SER A 1 106 ? -14.139 30.905 -16.207 1.00 42.59 106 SER A N 1
ATOM 836 C CA . SER A 1 106 ? -13.241 29.740 -16.141 1.00 42.59 106 SER A CA 1
ATOM 837 C C . SER A 1 106 ? -13.689 28.567 -17.025 1.00 42.59 106 SER A C 1
ATOM 839 O O . SER A 1 106 ? -12.844 27.806 -17.493 1.00 42.59 106 SER A O 1
ATOM 841 N N . GLY A 1 107 ? -14.989 28.430 -17.311 1.00 33.97 107 GLY A N 1
ATOM 842 C CA . GLY A 1 107 ? -15.513 27.403 -18.219 1.00 33.97 107 GLY A CA 1
ATOM 843 C C . GLY A 1 107 ? -15.066 27.579 -19.676 1.00 33.97 107 GLY A C 1
ATOM 844 O O . GLY A 1 107 ? -14.736 26.595 -20.339 1.00 33.97 107 GLY A O 1
ATOM 845 N N . ILE A 1 108 ? -14.987 28.822 -20.162 1.00 35.53 108 ILE A N 1
ATOM 846 C CA . ILE A 1 108 ? -14.603 29.130 -21.554 1.00 35.53 108 ILE A CA 1
ATOM 847 C C . ILE A 1 108 ? -13.140 28.739 -21.833 1.00 35.53 108 ILE A C 1
ATOM 849 O O . ILE A 1 108 ? -12.852 28.149 -22.875 1.00 35.53 108 ILE A O 1
ATOM 853 N N . GLY A 1 109 ? -12.227 28.967 -20.879 1.00 36.16 109 GLY A N 1
ATOM 854 C CA . GLY A 1 109 ? -10.826 28.537 -21.000 1.00 36.16 109 GLY A CA 1
ATOM 855 C C . GLY A 1 109 ? -10.658 27.012 -21.038 1.00 36.16 109 GLY A C 1
ATOM 856 O O . GLY A 1 109 ? -9.743 26.501 -21.679 1.00 36.16 109 GLY A O 1
ATOM 857 N N . ILE A 1 110 ? -11.570 26.268 -20.406 1.00 38.81 110 ILE A N 1
ATOM 858 C CA . ILE A 1 110 ? -11.502 24.802 -20.319 1.00 38.81 110 ILE A CA 1
ATOM 859 C C . ILE A 1 110 ? -12.084 24.128 -21.569 1.00 38.81 110 ILE A C 1
ATOM 861 O O . ILE A 1 110 ? -11.537 23.117 -22.013 1.00 38.81 110 ILE A O 1
ATOM 865 N N . LEU A 1 111 ? -13.119 24.702 -22.198 1.00 32.03 111 LEU A N 1
ATOM 866 C CA . LEU A 1 111 ? -13.609 24.205 -23.491 1.00 32.03 111 LEU A CA 1
ATOM 867 C C . LEU A 1 111 ? -12.543 24.309 -24.591 1.00 32.03 111 LEU A C 1
ATOM 869 O O . LEU A 1 111 ? -12.393 23.369 -25.372 1.00 32.03 111 LEU A O 1
ATOM 873 N N . TYR A 1 112 ? -11.776 25.404 -24.640 1.00 38.38 112 TYR A N 1
ATOM 874 C CA . TYR A 1 112 ? -10.700 25.553 -25.626 1.00 38.38 112 TYR A CA 1
ATOM 875 C C . TYR A 1 112 ? -9.616 24.485 -25.458 1.00 38.38 112 TYR A C 1
ATOM 877 O O . TYR A 1 112 ? -9.256 23.828 -26.433 1.00 38.38 112 TYR A O 1
ATOM 885 N N . VAL A 1 113 ? -9.162 24.241 -24.223 1.00 39.84 113 VAL A N 1
ATOM 886 C CA . VAL A 1 113 ? -8.173 23.193 -23.920 1.00 39.84 113 VAL A CA 1
ATOM 887 C C . VAL A 1 113 ? -8.705 21.805 -24.290 1.00 39.84 113 VAL A C 1
ATOM 889 O O . VAL A 1 113 ? -8.012 21.053 -24.971 1.00 39.84 113 VAL A O 1
ATOM 892 N N . TRP A 1 114 ? -9.946 21.468 -23.922 1.00 35.44 114 TRP A N 1
ATOM 893 C CA . TRP A 1 114 ? -10.525 20.153 -24.232 1.00 35.44 114 TRP A CA 1
ATOM 894 C C . TRP A 1 114 ? -10.724 19.933 -25.740 1.00 35.44 114 TRP A C 1
ATOM 896 O O . TRP A 1 114 ? -10.495 18.832 -26.234 1.00 35.44 114 TRP A O 1
ATOM 906 N N . THR A 1 115 ? -11.083 20.980 -26.490 1.00 35.31 115 THR A N 1
ATOM 907 C CA . THR A 1 115 ? -11.264 20.901 -27.951 1.00 35.31 115 THR A CA 1
ATOM 908 C C . THR A 1 115 ? -9.921 20.786 -28.680 1.00 35.31 115 THR A C 1
ATOM 910 O O . THR A 1 115 ? -9.789 19.945 -29.569 1.00 35.31 115 THR A O 1
ATOM 913 N N . LEU A 1 116 ? -8.900 21.543 -28.251 1.00 37.41 116 LEU A N 1
ATOM 914 C CA . LEU A 1 116 ? -7.515 21.408 -28.726 1.00 37.41 116 LEU A CA 1
ATOM 915 C C . LEU A 1 116 ? -6.962 20.001 -28.478 1.00 37.41 116 LEU A C 1
ATOM 917 O O . LEU A 1 116 ? -6.369 19.415 -29.378 1.00 37.41 116 LEU A O 1
ATOM 921 N N . LEU A 1 117 ? -7.204 19.428 -27.298 1.00 38.50 117 LEU A N 1
ATOM 922 C CA . LEU A 1 117 ? -6.777 18.068 -26.960 1.00 38.50 117 LEU A CA 1
ATOM 923 C C . LEU A 1 117 ? -7.509 17.002 -27.779 1.00 38.50 117 LEU A C 1
ATOM 925 O O . LEU A 1 117 ? -6.875 16.073 -28.262 1.00 38.50 117 LEU A O 1
ATOM 929 N N . ASN A 1 118 ? -8.823 17.121 -27.979 1.00 35.94 118 ASN A N 1
ATOM 930 C CA . ASN A 1 118 ? -9.591 16.123 -28.733 1.00 35.94 118 ASN A CA 1
ATOM 931 C C . ASN A 1 118 ? -9.214 16.126 -30.234 1.00 35.94 118 ASN A C 1
ATOM 933 O O . ASN A 1 118 ? -9.149 15.067 -30.858 1.00 35.94 118 ASN A O 1
ATOM 937 N N . TYR A 1 119 ? -8.861 17.292 -30.793 1.00 37.97 119 TYR A N 1
ATOM 938 C CA . TYR A 1 119 ? -8.213 17.385 -32.109 1.00 37.97 119 TYR A CA 1
ATOM 939 C C . TYR A 1 119 ? -6.777 16.827 -32.091 1.00 37.97 119 TYR A C 1
ATOM 941 O O . TYR A 1 119 ? -6.407 16.064 -32.981 1.00 37.97 119 TYR A O 1
ATOM 949 N N . ALA A 1 120 ? -5.984 17.137 -31.061 1.00 42.44 120 ALA A N 1
ATOM 950 C CA . ALA A 1 120 ? -4.602 16.671 -30.924 1.00 42.44 120 ALA A CA 1
ATOM 951 C C . ALA A 1 120 ? -4.454 15.178 -30.571 1.00 42.44 120 ALA A C 1
ATOM 953 O O . ALA A 1 120 ? -3.367 14.641 -30.735 1.00 42.44 120 ALA A O 1
ATOM 954 N N . PHE A 1 121 ? -5.507 14.483 -30.126 1.00 39.69 121 PHE A N 1
ATOM 955 C CA . PHE A 1 121 ? -5.477 13.032 -29.883 1.00 39.69 121 PHE A CA 1
ATOM 956 C C . PHE A 1 121 ? -5.968 12.193 -31.068 1.00 39.69 121 PHE A C 1
ATOM 958 O O . PHE A 1 121 ? -5.560 11.045 -31.202 1.00 39.69 121 PHE A O 1
ATOM 965 N N . LYS A 1 122 ? -6.797 12.742 -31.966 1.00 42.28 122 LYS A N 1
ATOM 966 C CA . LYS A 1 122 ? -7.326 11.997 -33.127 1.00 42.28 122 LYS A CA 1
ATOM 967 C C . LYS A 1 122 ? -6.388 11.923 -34.338 1.00 42.28 122 LYS A C 1
ATOM 969 O O . LYS A 1 122 ? -6.705 11.220 -35.292 1.00 42.28 122 LYS A O 1
ATOM 974 N N . ILE A 1 123 ? -5.267 12.646 -34.326 1.00 43.25 123 ILE A N 1
ATOM 975 C CA . ILE A 1 123 ? -4.388 12.816 -35.499 1.00 43.25 123 ILE A CA 1
ATOM 976 C C . ILE A 1 123 ? -3.124 11.921 -35.449 1.00 43.25 123 ILE A C 1
ATOM 978 O O . ILE A 1 123 ? -2.468 11.736 -36.473 1.00 43.25 123 ILE A O 1
ATOM 982 N N . PHE A 1 124 ? -2.770 11.316 -34.306 1.00 52.34 124 PHE A N 1
ATOM 983 C CA . PHE A 1 124 ? -1.429 10.739 -34.094 1.00 52.34 124 PHE A CA 1
ATOM 984 C C . PHE A 1 124 ? -1.473 9.363 -33.398 1.00 52.34 124 PHE A C 1
ATOM 986 O O . PHE A 1 124 ? -2.070 9.252 -32.337 1.00 52.34 124 PHE A O 1
ATOM 993 N N . ASN A 1 125 ? -0.810 8.285 -33.849 1.00 54.25 125 ASN A N 1
ATOM 994 C CA . ASN A 1 125 ? 0.009 7.978 -35.042 1.00 54.25 125 ASN A CA 1
ATOM 995 C C . ASN A 1 125 ? 0.109 6.406 -35.145 1.00 54.25 125 ASN A C 1
ATOM 997 O O . ASN A 1 125 ? -0.861 5.764 -34.796 1.00 54.25 125 ASN A O 1
ATOM 1001 N N . LYS A 1 126 ? 1.178 5.696 -35.569 1.00 48.66 126 LYS A N 1
ATOM 1002 C CA . LYS A 1 126 ? 1.154 4.204 -35.815 1.00 48.66 126 LYS A CA 1
ATOM 1003 C C . LYS A 1 126 ? 1.967 3.131 -34.999 1.00 48.66 126 LYS A C 1
ATOM 1005 O O . LYS A 1 126 ? 1.714 1.959 -35.248 1.00 48.66 126 LYS A O 1
ATOM 1010 N N . GLU A 1 127 ? 2.812 3.415 -33.991 1.00 53.59 127 GLU A N 1
ATOM 1011 C CA . GLU A 1 127 ? 3.594 2.399 -33.214 1.00 53.59 127 GLU A CA 1
ATOM 1012 C C . GLU A 1 127 ? 3.613 2.659 -31.688 1.00 53.59 127 GLU A C 1
ATOM 1014 O O . GLU A 1 127 ? 4.252 3.604 -31.233 1.00 53.59 127 GLU A O 1
ATOM 1019 N N . PHE A 1 128 ? 2.968 1.797 -30.890 1.00 57.56 128 PHE A N 1
ATOM 1020 C CA . PHE A 1 128 ? 3.107 1.748 -29.424 1.00 57.56 128 PHE A CA 1
ATOM 1021 C C . PHE A 1 128 ? 3.818 0.439 -29.063 1.00 57.56 128 PHE A C 1
ATOM 1023 O O . PHE A 1 128 ? 3.245 -0.641 -29.229 1.00 57.56 128 PHE A O 1
ATOM 1030 N N . THR A 1 129 ? 5.079 0.525 -28.635 1.00 62.12 129 THR A N 1
ATOM 1031 C CA . THR A 1 129 ? 5.909 -0.642 -28.295 1.00 62.12 129 THR A CA 1
ATOM 1032 C C . THR A 1 129 ? 5.987 -0.856 -26.787 1.00 62.12 129 THR A C 1
ATOM 1034 O O . THR A 1 129 ? 5.739 0.056 -25.997 1.00 62.12 129 THR A O 1
ATOM 1037 N N . PHE A 1 130 ? 6.353 -2.072 -26.381 1.00 56.09 130 PHE A N 1
ATOM 1038 C CA . PHE A 1 130 ? 6.545 -2.400 -24.972 1.00 56.09 130 PHE A CA 1
ATOM 1039 C C . PHE A 1 130 ? 7.702 -1.599 -24.347 1.00 56.09 130 PHE A C 1
ATOM 1041 O O . PHE A 1 130 ? 7.525 -0.983 -23.300 1.00 56.09 130 PHE A O 1
ATOM 1048 N N . ASP A 1 131 ? 8.832 -1.480 -25.055 1.00 61.62 131 ASP A N 1
ATOM 1049 C CA . ASP A 1 131 ? 9.977 -0.663 -24.624 1.00 61.62 131 ASP A CA 1
ATOM 1050 C C . ASP A 1 131 ? 9.600 0.807 -24.368 1.00 61.62 131 ASP A C 1
ATOM 1052 O O . ASP A 1 131 ? 10.136 1.440 -23.458 1.00 61.62 131 ASP A O 1
ATOM 1056 N N . TYR A 1 132 ? 8.661 1.357 -25.153 1.00 65.25 132 TYR A N 1
ATOM 1057 C CA . TYR A 1 132 ? 8.175 2.716 -24.937 1.00 65.25 132 TYR A CA 1
ATOM 1058 C C . TYR A 1 132 ? 7.381 2.834 -23.631 1.00 65.25 132 TYR A C 1
ATOM 1060 O O . TYR A 1 132 ? 7.604 3.769 -22.860 1.00 65.25 132 TYR A O 1
ATOM 1068 N N . LEU A 1 133 ? 6.498 1.866 -23.350 1.00 60.31 133 LEU A N 1
ATOM 1069 C CA . LEU A 1 133 ? 5.771 1.816 -22.083 1.00 60.31 133 LEU A CA 1
ATOM 1070 C C . LEU A 1 133 ? 6.734 1.708 -20.897 1.00 60.31 133 LEU A C 1
ATOM 1072 O O . LEU A 1 133 ? 6.574 2.454 -19.935 1.00 60.31 133 LEU A O 1
ATOM 1076 N N . ASN A 1 134 ? 7.754 0.852 -20.973 1.00 60.03 134 ASN A N 1
ATOM 1077 C CA . ASN A 1 134 ? 8.707 0.685 -19.876 1.00 60.03 134 ASN A CA 1
ATOM 1078 C C . ASN A 1 134 ? 9.433 1.989 -19.536 1.00 60.03 134 ASN A C 1
ATOM 1080 O O . ASN A 1 134 ? 9.575 2.300 -18.357 1.00 60.03 134 ASN A O 1
ATOM 1084 N N . VAL A 1 135 ? 9.775 2.810 -20.533 1.00 67.88 135 VAL A N 1
ATOM 1085 C CA . VAL A 1 135 ? 10.339 4.146 -20.289 1.00 67.88 135 VAL A CA 1
ATOM 1086 C C . VAL A 1 135 ? 9.348 5.092 -19.602 1.00 67.88 135 VAL A C 1
ATOM 1088 O O . VAL A 1 135 ? 9.770 5.844 -18.731 1.00 67.88 135 VAL A O 1
ATOM 1091 N N . ILE A 1 136 ? 8.055 5.096 -19.946 1.00 69.31 136 ILE A N 1
ATOM 1092 C CA . ILE A 1 136 ? 7.108 6.099 -19.407 1.00 69.31 136 ILE A CA 1
ATOM 1093 C C . ILE A 1 136 ? 6.299 5.655 -18.182 1.00 69.31 136 ILE A C 1
ATOM 1095 O O . ILE A 1 136 ? 5.700 6.503 -17.515 1.00 69.31 136 ILE A O 1
ATOM 1099 N N . HIS A 1 137 ? 6.222 4.356 -17.884 1.00 63.88 137 HIS A N 1
ATOM 1100 C CA . HIS A 1 137 ? 5.251 3.850 -16.912 1.00 63.88 137 HIS A CA 1
ATOM 1101 C C . HIS A 1 137 ? 5.508 4.356 -15.486 1.00 63.88 137 HIS A C 1
ATOM 1103 O O . HIS A 1 137 ? 4.550 4.723 -14.810 1.00 63.88 137 HIS A O 1
ATOM 1109 N N . THR A 1 138 ? 6.766 4.461 -15.047 1.00 69.94 138 THR A N 1
ATOM 1110 C CA . THR A 1 138 ? 7.121 4.981 -13.715 1.00 69.94 138 THR A CA 1
ATOM 1111 C C . THR A 1 138 ? 6.689 6.431 -13.532 1.00 69.94 138 THR A C 1
ATOM 1113 O O . THR A 1 138 ? 6.171 6.782 -12.478 1.00 69.94 138 THR A O 1
ATOM 1116 N N . THR A 1 139 ? 6.759 7.248 -14.584 1.00 77.12 139 THR A N 1
ATOM 1117 C CA . THR A 1 139 ? 6.254 8.630 -14.589 1.00 77.12 139 THR A CA 1
ATOM 1118 C C . THR A 1 139 ? 4.719 8.705 -14.512 1.00 77.12 139 THR A C 1
ATOM 1120 O O . THR A 1 139 ? 4.179 9.565 -13.812 1.00 77.12 139 THR A O 1
ATOM 1123 N N . ILE A 1 140 ? 3.991 7.783 -15.156 1.00 75.25 140 ILE A N 1
ATOM 1124 C CA . ILE A 1 140 ? 2.521 7.670 -15.027 1.00 75.25 140 ILE A CA 1
ATOM 1125 C C . ILE A 1 140 ? 2.139 7.235 -13.604 1.00 75.25 140 ILE A C 1
ATOM 1127 O O . ILE A 1 140 ? 1.281 7.841 -12.959 1.00 75.25 140 ILE A O 1
ATOM 1131 N N . VAL A 1 141 ? 2.799 6.194 -13.104 1.00 74.56 141 VAL A N 1
ATOM 1132 C CA . VAL A 1 141 ? 2.597 5.620 -11.771 1.00 74.56 141 VAL A CA 1
ATOM 1133 C C . VAL A 1 141 ? 2.940 6.631 -10.672 1.00 74.56 141 VAL A C 1
ATOM 1135 O O . VAL A 1 141 ? 2.208 6.738 -9.692 1.00 74.56 141 VAL A O 1
ATOM 1138 N N . PHE A 1 142 ? 3.974 7.452 -10.858 1.00 82.12 142 PHE A N 1
ATOM 1139 C CA . PHE A 1 142 ? 4.326 8.551 -9.957 1.00 82.12 142 PHE A CA 1
ATOM 1140 C C . PHE A 1 142 ? 3.238 9.623 -9.873 1.00 82.12 142 PHE A C 1
ATOM 1142 O O . PHE A 1 142 ? 2.908 10.079 -8.780 1.00 82.12 142 PHE A O 1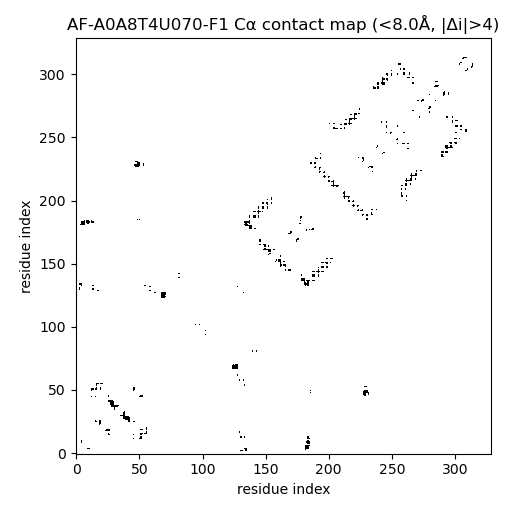
ATOM 1149 N N . ALA A 1 143 ? 2.609 9.985 -10.996 1.00 82.38 143 ALA A N 1
ATOM 1150 C CA . ALA A 1 143 ? 1.472 10.904 -10.981 1.00 82.38 143 ALA A CA 1
ATOM 1151 C C . ALA A 1 143 ? 0.279 10.328 -10.184 1.00 82.38 143 ALA A C 1
ATOM 1153 O O . ALA A 1 143 ? -0.373 11.059 -9.432 1.00 82.38 143 ALA A O 1
ATOM 1154 N N . LEU A 1 144 ? 0.031 9.015 -10.278 1.00 80.06 144 LEU A N 1
ATOM 1155 C CA . LEU A 1 144 ? -0.972 8.314 -9.463 1.00 80.06 144 LEU A CA 1
ATOM 1156 C C . LEU A 1 144 ? -0.569 8.227 -7.980 1.00 80.06 144 LEU A C 1
ATOM 1158 O O . LEU A 1 144 ? -1.403 8.458 -7.106 1.00 80.06 144 LEU A O 1
ATOM 1162 N N . MET A 1 145 ? 0.705 7.974 -7.677 1.00 88.31 145 MET A N 1
ATOM 1163 C CA . MET A 1 145 ? 1.242 7.997 -6.314 1.00 88.31 145 MET A CA 1
ATOM 1164 C C . MET A 1 145 ? 1.055 9.381 -5.677 1.00 88.31 145 MET A C 1
ATOM 1166 O O . MET A 1 145 ? 0.558 9.473 -4.556 1.00 88.31 145 MET A O 1
ATOM 1170 N N . CYS A 1 146 ? 1.373 10.459 -6.398 1.00 87.44 146 CYS A N 1
ATOM 1171 C CA . CYS A 1 146 ? 1.145 11.836 -5.957 1.00 87.44 146 CYS A CA 1
ATOM 1172 C C . CYS A 1 146 ? -0.345 12.135 -5.725 1.00 87.44 146 CYS A C 1
ATOM 1174 O O . CYS A 1 146 ? -0.682 12.815 -4.757 1.00 87.44 146 CYS A O 1
ATOM 1176 N N . LEU A 1 147 ? -1.256 11.582 -6.537 1.00 88.94 147 LEU A N 1
ATOM 1177 C CA . LEU A 1 147 ? -2.699 11.663 -6.282 1.00 88.94 147 LEU A CA 1
ATOM 1178 C C . LEU A 1 147 ? -3.092 10.951 -4.975 1.00 88.94 147 LEU A C 1
ATOM 1180 O O . LEU A 1 147 ? -3.813 11.531 -4.162 1.00 88.94 147 LEU A O 1
ATOM 1184 N N . PHE A 1 148 ? -2.626 9.722 -4.736 1.00 90.44 148 PHE A N 1
ATOM 1185 C CA . PHE A 1 148 ? -2.948 8.994 -3.503 1.00 90.44 148 PHE A CA 1
ATOM 1186 C C . PHE A 1 148 ? -2.317 9.637 -2.264 1.00 90.44 148 PHE A C 1
ATOM 1188 O O . PHE A 1 148 ? -2.987 9.765 -1.240 1.00 90.44 148 PHE A O 1
ATOM 1195 N N . PHE A 1 149 ? -1.088 10.144 -2.374 1.00 93.94 149 PHE A N 1
ATOM 1196 C CA . PHE A 1 149 ? -0.434 10.921 -1.325 1.00 93.94 149 PHE A CA 1
ATOM 1197 C C . PHE A 1 149 ? -1.189 12.224 -1.022 1.00 93.94 149 PHE A C 1
ATOM 1199 O O . PHE A 1 149 ? -1.469 12.514 0.142 1.00 93.94 149 PHE A O 1
ATOM 1206 N N . PHE A 1 150 ? -1.626 12.966 -2.046 1.00 93.56 150 PHE A N 1
ATOM 1207 C CA . PHE A 1 150 ? -2.492 14.133 -1.865 1.00 93.56 150 PHE A CA 1
ATOM 1208 C C . PHE A 1 150 ? -3.777 13.767 -1.115 1.00 93.56 150 PHE A C 1
ATOM 1210 O O . PHE A 1 150 ? -4.152 14.445 -0.158 1.00 93.56 150 PHE A O 1
ATOM 1217 N N . LEU A 1 151 ? -4.452 12.686 -1.519 1.00 91.31 151 LEU A N 1
ATOM 1218 C CA . LEU A 1 151 ? -5.688 12.222 -0.886 1.00 91.31 151 LEU A CA 1
ATOM 1219 C C . LEU A 1 151 ? -5.470 11.777 0.571 1.00 91.31 151 LEU A C 1
ATOM 1221 O O . LEU A 1 151 ? -6.325 12.050 1.416 1.00 91.31 151 LEU A O 1
ATOM 1225 N N . LEU A 1 152 ? -4.330 11.150 0.872 1.00 94.56 152 LEU A N 1
ATOM 1226 C CA . LEU A 1 152 ? -3.885 10.773 2.215 1.00 94.56 152 LEU A CA 1
ATOM 1227 C C . LEU A 1 152 ? -3.647 12.005 3.098 1.00 94.56 152 LEU A C 1
ATOM 1229 O O . LEU A 1 152 ? -4.316 12.171 4.121 1.00 94.56 152 LEU A O 1
ATOM 1233 N N . VAL A 1 153 ? -2.766 12.919 2.684 1.00 95.25 153 VAL A N 1
ATOM 1234 C CA . VAL A 1 153 ? -2.456 14.131 3.459 1.00 95.25 153 VAL A CA 1
ATOM 1235 C C . VAL A 1 153 ? -3.700 15.016 3.594 1.00 95.25 153 VAL A C 1
ATOM 1237 O O . VAL A 1 153 ? -3.946 15.564 4.666 1.00 95.25 153 VAL A O 1
ATOM 1240 N N . ARG A 1 154 ? -4.564 15.093 2.570 1.00 93.25 154 ARG A N 1
ATOM 1241 C CA . ARG A 1 154 ? -5.836 15.837 2.635 1.00 93.25 154 ARG A CA 1
ATOM 1242 C C . ARG A 1 154 ? -6.818 15.250 3.645 1.00 93.25 154 ARG A C 1
ATOM 1244 O O . ARG A 1 154 ? -7.677 15.988 4.130 1.00 93.25 154 ARG A O 1
ATOM 1251 N N . ARG A 1 155 ? -6.734 13.949 3.920 1.00 93.56 155 ARG A N 1
ATOM 1252 C CA . ARG A 1 155 ? -7.601 13.231 4.860 1.00 93.56 155 ARG A CA 1
ATOM 1253 C C . ARG A 1 155 ? -7.114 13.320 6.310 1.00 93.56 155 ARG A C 1
ATOM 1255 O O . ARG A 1 155 ? -7.936 13.243 7.221 1.00 93.56 155 ARG A O 1
ATOM 1262 N N . LEU A 1 156 ? -5.810 13.503 6.510 1.00 94.38 156 LEU A N 1
ATOM 1263 C CA . LEU A 1 156 ? -5.193 13.730 7.820 1.00 94.38 156 LEU A CA 1
ATOM 1264 C C . LEU A 1 156 ? -5.152 15.217 8.217 1.00 94.38 156 LEU A C 1
ATOM 1266 O O . LEU A 1 156 ? -5.296 15.541 9.391 1.00 94.38 156 LEU A O 1
ATOM 1270 N N . PHE A 1 157 ? -4.986 16.121 7.247 1.00 95.06 157 PHE A N 1
ATOM 1271 C CA . PHE A 1 157 ? -4.707 17.543 7.473 1.00 95.06 157 PHE A CA 1
ATOM 1272 C C . PHE A 1 157 ? -5.569 18.468 6.589 1.00 95.06 157 PHE A C 1
ATOM 1274 O O . PHE A 1 157 ? -6.624 18.098 6.068 1.00 95.06 157 PHE A O 1
ATOM 1281 N N . SER A 1 158 ? -5.135 19.722 6.429 1.00 92.25 158 SER A N 1
ATOM 1282 C CA . SER A 1 158 ? -5.785 20.707 5.564 1.00 92.25 158 SER A CA 1
ATOM 1283 C C . SER A 1 158 ? -5.508 20.464 4.073 1.00 92.25 158 SER A C 1
ATOM 1285 O O . SER A 1 158 ? -4.604 19.726 3.682 1.00 92.25 158 SER A O 1
ATOM 1287 N N . MET A 1 159 ? -6.265 21.147 3.211 1.00 86.00 159 MET A N 1
ATOM 1288 C CA . MET A 1 159 ? -6.015 21.128 1.768 1.00 86.00 159 MET A CA 1
ATOM 1289 C C . MET A 1 159 ? -4.714 21.830 1.367 1.00 86.00 159 MET A C 1
ATOM 1291 O O . MET A 1 159 ? -4.031 21.345 0.471 1.00 86.00 159 MET A O 1
ATOM 1295 N N . GLY A 1 160 ? -4.353 22.926 2.043 1.00 75.06 160 GLY A N 1
ATOM 1296 C CA . GLY A 1 160 ? -3.081 23.614 1.806 1.00 75.06 160 GLY A CA 1
ATOM 1297 C C . GLY A 1 160 ? -1.892 22.723 2.160 1.00 75.06 160 GLY A C 1
ATOM 1298 O O . GLY A 1 160 ? -0.972 22.589 1.363 1.00 75.06 160 GLY A O 1
ATOM 1299 N N . THR A 1 161 ? -1.972 22.021 3.296 1.00 86.06 161 THR A N 1
ATOM 1300 C CA . THR A 1 161 ? -0.974 21.026 3.723 1.00 86.06 161 THR A CA 1
ATOM 1301 C C . THR A 1 161 ? -0.818 19.914 2.686 1.00 86.06 161 THR A C 1
ATOM 1303 O O . THR A 1 161 ? 0.302 19.557 2.342 1.00 86.06 161 THR A O 1
ATOM 1306 N N . ALA A 1 162 ? -1.928 19.402 2.145 1.00 85.56 162 ALA A N 1
ATOM 1307 C CA . ALA A 1 162 ? -1.908 18.352 1.131 1.00 85.56 162 ALA A CA 1
ATOM 1308 C C . ALA A 1 162 ? -1.294 18.806 -0.198 1.00 85.56 162 ALA A C 1
ATOM 1310 O O . ALA A 1 162 ? -0.461 18.091 -0.753 1.00 85.56 162 ALA A O 1
ATOM 1311 N N . LEU A 1 163 ? -1.660 19.995 -0.693 1.00 83.06 163 LEU A N 1
ATOM 1312 C CA . LEU A 1 163 ? -1.054 20.571 -1.897 1.00 83.06 163 LEU A CA 1
ATOM 1313 C C . LEU A 1 163 ? 0.446 20.814 -1.693 1.00 83.06 163 LEU A C 1
ATOM 1315 O O . LEU A 1 163 ? 1.242 20.383 -2.519 1.00 83.06 163 LEU A O 1
ATOM 1319 N N . LEU A 1 164 ? 0.838 21.442 -0.580 1.00 77.38 164 LEU A N 1
ATOM 1320 C CA . LEU A 1 164 ? 2.238 21.738 -0.276 1.00 77.38 164 LEU A CA 1
ATOM 1321 C C . LEU A 1 164 ? 3.078 20.461 -0.157 1.00 77.38 164 LEU A C 1
ATOM 1323 O O . LEU A 1 164 ? 4.112 20.356 -0.809 1.00 77.38 164 LEU A O 1
ATOM 1327 N N . ALA A 1 165 ? 2.618 19.474 0.616 1.00 83.19 165 ALA A N 1
ATOM 1328 C CA . ALA A 1 165 ? 3.324 18.208 0.780 1.00 83.19 165 ALA A CA 1
ATOM 1329 C C . ALA A 1 165 ? 3.461 17.458 -0.554 1.00 83.19 165 ALA A C 1
ATOM 1331 O O . ALA A 1 165 ? 4.532 16.937 -0.851 1.00 83.19 165 ALA A O 1
ATOM 1332 N N . THR A 1 166 ? 2.403 17.423 -1.373 1.00 88.62 166 THR A N 1
ATOM 1333 C CA . THR A 1 166 ? 2.438 16.740 -2.680 1.00 88.62 166 THR A CA 1
ATOM 1334 C C . THR A 1 166 ? 3.369 17.452 -3.655 1.00 88.62 166 THR A C 1
ATOM 1336 O O . THR A 1 166 ? 4.107 16.789 -4.372 1.00 88.62 166 THR A O 1
ATOM 1339 N N . THR A 1 167 ? 3.402 18.787 -3.646 1.00 81.69 167 THR A N 1
ATOM 1340 C CA . THR A 1 167 ? 4.370 19.573 -4.424 1.00 81.69 167 THR A CA 1
ATOM 1341 C C . THR A 1 167 ? 5.804 19.294 -3.974 1.00 81.69 167 THR A C 1
ATOM 1343 O O . THR A 1 167 ? 6.657 19.041 -4.817 1.00 81.69 167 THR A O 1
ATOM 1346 N N . ILE A 1 168 ? 6.078 19.271 -2.663 1.00 82.38 168 ILE A N 1
ATOM 1347 C CA . ILE A 1 168 ? 7.410 18.924 -2.139 1.00 82.38 168 ILE A CA 1
ATOM 1348 C C . ILE A 1 168 ? 7.808 17.515 -2.597 1.00 82.38 168 ILE A C 1
ATOM 1350 O O . ILE A 1 168 ? 8.902 17.346 -3.122 1.00 82.38 168 ILE A O 1
ATOM 1354 N N . LEU A 1 169 ? 6.912 16.530 -2.477 1.00 86.00 169 LEU A N 1
ATOM 1355 C CA . LEU A 1 169 ? 7.148 15.158 -2.936 1.00 86.00 169 LEU A CA 1
ATOM 1356 C C . LEU A 1 169 ? 7.414 15.084 -4.450 1.00 86.00 169 LEU A C 1
ATOM 1358 O O . LEU A 1 169 ? 8.345 14.403 -4.871 1.00 86.00 169 LEU A O 1
ATOM 1362 N N . ALA A 1 170 ? 6.638 15.819 -5.253 1.00 84.88 170 ALA A N 1
ATOM 1363 C CA . ALA A 1 170 ? 6.756 15.858 -6.710 1.00 84.88 170 ALA A CA 1
ATOM 1364 C C . ALA A 1 170 ? 8.104 16.415 -7.200 1.00 84.88 170 ALA A C 1
ATOM 1366 O O . ALA A 1 170 ? 8.568 16.020 -8.266 1.00 84.88 170 ALA A O 1
ATOM 1367 N N . PHE A 1 171 ? 8.734 17.306 -6.427 1.00 80.38 171 PHE A N 1
ATOM 1368 C CA . PHE A 1 171 ? 10.042 17.893 -6.741 1.00 80.38 171 PHE A CA 1
ATOM 1369 C C . PHE A 1 171 ? 11.197 17.328 -5.896 1.00 80.38 171 PHE A C 1
ATOM 1371 O O . PHE A 1 171 ? 12.334 17.775 -6.049 1.00 80.38 171 PHE A O 1
ATOM 1378 N N . MET A 1 172 ? 10.951 16.352 -5.014 1.00 80.38 172 MET A N 1
ATOM 1379 C CA . MET A 1 172 ? 11.987 15.806 -4.136 1.00 80.38 172 MET A CA 1
ATOM 1380 C C . MET A 1 172 ? 12.955 14.914 -4.935 1.00 80.38 172 MET A C 1
ATOM 1382 O O . MET A 1 172 ? 12.524 13.876 -5.447 1.00 80.38 172 MET A O 1
ATOM 1386 N N . PRO A 1 173 ? 14.268 15.234 -5.001 1.00 80.00 173 PRO A N 1
ATOM 1387 C CA . PRO A 1 173 ? 15.216 14.490 -5.835 1.00 80.00 173 PRO A CA 1
ATOM 1388 C C . PRO A 1 173 ? 15.244 12.988 -5.536 1.00 80.00 173 PRO A C 1
ATOM 1390 O O . PRO A 1 173 ? 15.280 12.178 -6.456 1.00 80.00 173 PRO A O 1
ATOM 1393 N N . ALA A 1 174 ? 15.133 12.613 -4.256 1.00 82.88 174 ALA A N 1
ATOM 1394 C CA . ALA A 1 174 ? 15.121 11.220 -3.809 1.00 82.88 174 ALA A CA 1
ATOM 1395 C C . ALA A 1 174 ? 13.982 10.372 -4.414 1.00 82.88 174 ALA A C 1
ATOM 1397 O O . ALA A 1 174 ? 14.167 9.174 -4.597 1.00 82.88 174 ALA A O 1
ATOM 1398 N N . TYR A 1 175 ? 12.834 10.975 -4.753 1.00 82.12 175 TYR A N 1
ATOM 1399 C CA . TYR A 1 175 ? 11.776 10.282 -5.498 1.00 82.12 175 TYR A CA 1
ATOM 1400 C C . TYR A 1 175 ? 11.987 10.406 -7.004 1.00 82.12 175 TYR A C 1
ATOM 1402 O O . TYR A 1 175 ? 11.857 9.408 -7.709 1.00 82.12 175 TYR A O 1
ATOM 1410 N N . LEU A 1 176 ? 12.341 11.594 -7.507 1.00 77.94 176 LEU A N 1
ATOM 1411 C CA . LEU A 1 176 ? 12.543 11.827 -8.943 1.00 77.94 176 LEU A CA 1
ATOM 1412 C C . LEU A 1 176 ? 13.554 10.848 -9.559 1.00 77.94 176 LEU A C 1
ATOM 1414 O O . LEU A 1 176 ? 13.261 10.266 -10.600 1.00 77.94 176 LEU A O 1
ATOM 1418 N N . PHE A 1 177 ? 14.678 10.570 -8.889 1.00 80.50 177 PHE A N 1
ATOM 1419 C CA . PHE A 1 177 ? 15.679 9.607 -9.372 1.00 80.50 177 PHE A CA 1
ATOM 1420 C C . PHE A 1 177 ? 15.167 8.161 -9.518 1.00 80.50 177 PHE A C 1
ATOM 1422 O O . PHE A 1 177 ? 15.789 7.389 -10.237 1.00 80.50 177 PHE A O 1
ATOM 1429 N N . ARG A 1 178 ? 14.049 7.786 -8.876 1.00 78.06 178 ARG A N 1
ATOM 1430 C CA . ARG A 1 178 ? 13.419 6.452 -8.996 1.00 78.06 178 ARG A CA 1
ATOM 1431 C C . ARG A 1 178 ? 12.069 6.452 -9.722 1.00 78.06 178 ARG A C 1
ATOM 1433 O O . ARG A 1 178 ? 11.420 5.418 -9.825 1.00 78.06 178 ARG A O 1
ATOM 1440 N N . THR A 1 179 ? 11.623 7.609 -10.211 1.00 79.88 179 THR A N 1
ATOM 1441 C CA . THR A 1 179 ? 10.283 7.786 -10.810 1.00 79.88 179 THR A CA 1
ATOM 1442 C C . THR A 1 179 ? 10.292 8.540 -12.144 1.00 79.88 179 THR A C 1
ATOM 1444 O O . THR A 1 179 ? 9.269 8.616 -12.833 1.00 79.88 179 THR A O 1
ATOM 1447 N N . MET A 1 180 ? 11.447 9.083 -12.535 1.00 74.75 180 MET A N 1
ATOM 1448 C CA . MET A 1 180 ? 11.656 9.710 -13.835 1.00 74.75 180 MET A CA 1
ATOM 1449 C C . MET A 1 180 ? 11.567 8.705 -14.987 1.00 74.75 180 MET A C 1
ATOM 1451 O O . MET A 1 180 ? 11.912 7.531 -14.853 1.00 74.75 180 MET A O 1
ATOM 1455 N N . GLY A 1 181 ? 11.149 9.202 -16.151 1.00 70.50 181 GLY A N 1
ATOM 1456 C CA . GLY A 1 181 ? 11.069 8.395 -17.360 1.00 70.50 181 GLY A CA 1
ATOM 1457 C C . GLY A 1 181 ? 12.428 7.798 -17.727 1.00 70.50 181 GLY A C 1
ATOM 1458 O O . GLY A 1 181 ? 13.454 8.476 -17.682 1.00 70.50 181 GLY A O 1
ATOM 1459 N N . GLY A 1 182 ? 12.424 6.518 -18.084 1.00 65.44 182 GLY A N 1
ATOM 1460 C CA . GLY A 1 182 ? 13.617 5.724 -18.356 1.00 65.44 182 GLY A CA 1
ATOM 1461 C C . GLY A 1 182 ? 14.097 4.910 -17.159 1.00 65.44 182 GLY A C 1
ATOM 1462 O O . GLY A 1 182 ? 14.716 3.878 -17.387 1.00 65.44 182 GLY A O 1
ATOM 1463 N N . VAL A 1 183 ? 13.776 5.294 -15.919 1.00 69.38 183 VAL A N 1
ATOM 1464 C CA . VAL A 1 183 ? 14.002 4.423 -14.757 1.00 69.38 183 VAL A CA 1
ATOM 1465 C C . VAL A 1 183 ? 12.812 3.479 -14.663 1.00 69.38 183 VAL A C 1
ATOM 1467 O O . VAL A 1 183 ? 11.724 3.915 -14.286 1.00 69.38 183 VAL A O 1
ATOM 1470 N N . ALA A 1 184 ? 12.970 2.226 -15.093 1.00 66.25 184 ALA A N 1
ATOM 1471 C CA . ALA A 1 184 ? 11.852 1.290 -15.271 1.00 66.25 184 ALA A CA 1
ATOM 1472 C C . ALA A 1 184 ? 11.785 0.258 -14.135 1.00 66.25 184 ALA A C 1
ATOM 1474 O O . ALA A 1 184 ? 11.709 -0.947 -14.379 1.00 66.25 184 ALA A O 1
ATOM 1475 N N . ASP A 1 185 ? 11.820 0.764 -12.902 1.00 68.88 185 ASP A N 1
ATOM 1476 C CA . ASP A 1 185 ? 11.959 -0.014 -11.672 1.00 68.88 185 ASP A CA 1
ATOM 1477 C C . ASP A 1 185 ? 10.634 -0.165 -10.893 1.00 68.88 185 ASP A C 1
ATOM 1479 O O . ASP A 1 185 ? 9.696 0.633 -11.011 1.00 68.88 185 ASP A O 1
ATOM 1483 N N . HIS A 1 186 ? 10.564 -1.219 -10.085 1.00 70.94 186 HIS A N 1
ATOM 1484 C CA . HIS A 1 186 ? 9.377 -1.670 -9.365 1.00 70.94 186 HIS A CA 1
ATOM 1485 C C . HIS A 1 186 ? 8.956 -0.749 -8.206 1.00 70.94 186 HIS A C 1
ATOM 1487 O O . HIS A 1 186 ? 7.757 -0.595 -7.937 1.00 70.94 186 HIS A O 1
ATOM 1493 N N . ASP A 1 187 ? 9.923 -0.059 -7.596 1.00 77.56 187 ASP A N 1
ATOM 1494 C CA . ASP A 1 187 ? 9.762 0.897 -6.496 1.00 77.56 187 ASP A CA 1
ATOM 1495 C C . ASP A 1 187 ? 8.636 1.917 -6.706 1.00 77.56 187 ASP A C 1
ATOM 1497 O O . ASP A 1 187 ? 7.822 2.143 -5.810 1.00 77.56 187 ASP A O 1
ATOM 1501 N N . ALA A 1 188 ? 8.553 2.530 -7.893 1.00 78.12 188 ALA A N 1
ATOM 1502 C CA . ALA A 1 188 ? 7.540 3.546 -8.181 1.00 78.12 188 ALA A CA 1
ATOM 1503 C C . ALA A 1 188 ? 6.115 2.982 -8.030 1.00 78.12 188 ALA A C 1
ATOM 1505 O O . ALA A 1 188 ? 5.221 3.647 -7.498 1.00 78.12 188 ALA A O 1
ATOM 1506 N N . THR A 1 189 ? 5.911 1.731 -8.458 1.00 78.00 189 THR A N 1
ATOM 1507 C CA . THR A 1 189 ? 4.609 1.051 -8.400 1.00 78.00 189 THR A CA 1
ATOM 1508 C C . THR A 1 189 ? 4.315 0.537 -6.999 1.00 78.00 189 THR A C 1
ATOM 1510 O O . THR A 1 189 ? 3.202 0.735 -6.506 1.00 78.00 189 THR A O 1
ATOM 1513 N N . GLY A 1 190 ? 5.324 -0.002 -6.310 1.00 80.69 190 GLY A N 1
ATOM 1514 C CA . GLY A 1 190 ? 5.231 -0.336 -4.892 1.00 80.69 190 GLY A CA 1
ATOM 1515 C C . GLY A 1 190 ? 4.810 0.874 -4.050 1.00 80.69 190 GLY A C 1
ATOM 1516 O O . GLY A 1 190 ? 3.850 0.795 -3.285 1.00 80.69 190 GLY A O 1
ATOM 1517 N N . MET A 1 191 ? 5.444 2.032 -4.249 1.00 88.75 191 MET A N 1
ATOM 1518 C CA . MET A 1 191 ? 5.125 3.268 -3.524 1.00 88.75 191 MET A CA 1
ATOM 1519 C C . MET A 1 191 ? 3.751 3.849 -3.881 1.00 88.75 191 MET A C 1
ATOM 1521 O O . MET A 1 191 ? 3.060 4.359 -2.995 1.00 88.75 191 MET A O 1
ATOM 1525 N N . MET A 1 192 ? 3.293 3.722 -5.132 1.00 88.38 192 MET A N 1
ATOM 1526 C CA . MET A 1 192 ? 1.906 4.038 -5.500 1.00 88.38 192 MET A CA 1
ATOM 1527 C C . MET A 1 192 ? 0.911 3.203 -4.680 1.00 88.38 192 MET A C 1
ATOM 1529 O O . MET A 1 192 ? -0.025 3.768 -4.103 1.00 88.38 192 MET A O 1
ATOM 1533 N N . PHE A 1 193 ? 1.121 1.885 -4.589 1.00 85.25 193 PHE A N 1
ATOM 1534 C CA . PHE A 1 193 ? 0.278 1.019 -3.766 1.00 85.25 193 PHE A CA 1
ATOM 1535 C C . PHE A 1 193 ? 0.396 1.344 -2.275 1.00 85.25 193 PHE A C 1
ATOM 1537 O O . PHE A 1 193 ? -0.633 1.444 -1.615 1.00 85.25 193 PHE A O 1
ATOM 1544 N N . PHE A 1 194 ? 1.594 1.606 -1.748 1.00 93.88 194 PHE A N 1
ATOM 1545 C CA . PHE A 1 194 ? 1.804 1.989 -0.347 1.00 93.88 194 PHE A CA 1
ATOM 1546 C C . PHE A 1 194 ? 0.947 3.202 0.058 1.00 93.88 194 PHE A C 1
ATOM 1548 O O . PHE A 1 194 ? 0.210 3.154 1.046 1.00 93.88 194 PHE A O 1
ATOM 1555 N N . MET A 1 195 ? 0.962 4.267 -0.754 1.00 94.25 195 MET A N 1
ATOM 1556 C CA . MET A 1 195 ? 0.155 5.470 -0.506 1.00 94.25 195 MET A CA 1
ATOM 1557 C C . MET A 1 195 ? -1.350 5.199 -0.632 1.00 94.25 195 MET A C 1
ATOM 1559 O O . MET A 1 195 ? -2.134 5.711 0.171 1.00 94.25 195 MET A O 1
ATOM 1563 N N . LEU A 1 196 ? -1.763 4.366 -1.595 1.00 93.12 196 LEU A N 1
ATOM 1564 C CA . LEU A 1 196 ? -3.154 3.931 -1.748 1.00 93.12 196 LEU A CA 1
ATOM 1565 C C . LEU A 1 196 ? -3.636 3.114 -0.539 1.00 93.12 196 LEU A C 1
ATOM 1567 O O . LEU A 1 196 ? -4.726 3.366 -0.031 1.00 93.12 196 LEU A O 1
ATOM 1571 N N . ILE A 1 197 ? -2.838 2.163 -0.055 1.00 97.12 197 ILE A N 1
ATOM 1572 C CA . ILE A 1 197 ? -3.193 1.271 1.056 1.00 97.12 197 ILE A CA 1
ATOM 1573 C C . ILE A 1 197 ? -3.357 2.072 2.347 1.00 97.12 197 ILE A C 1
ATOM 1575 O O . ILE A 1 197 ? -4.382 1.939 3.015 1.00 97.12 197 ILE A O 1
ATOM 1579 N N . ILE A 1 198 ? -2.412 2.961 2.667 1.00 96.62 198 ILE A N 1
ATOM 1580 C CA . ILE A 1 198 ? -2.504 3.827 3.852 1.00 96.62 198 ILE A CA 1
ATOM 1581 C C . ILE A 1 198 ? -3.703 4.785 3.733 1.00 96.62 198 ILE A C 1
ATOM 1583 O O . ILE A 1 198 ? -4.444 4.968 4.703 1.00 96.62 198 ILE A O 1
ATOM 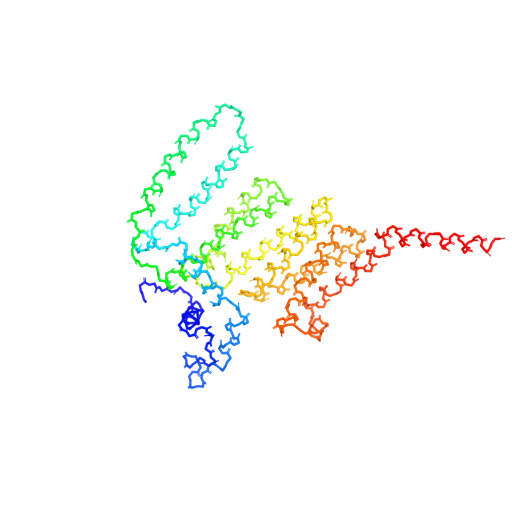1587 N N . TYR A 1 199 ? -3.966 5.342 2.542 1.00 96.88 199 TYR A N 1
ATOM 1588 C CA . TYR A 1 199 ? -5.174 6.135 2.291 1.00 96.88 199 TYR A CA 1
ATOM 1589 C C . TYR A 1 199 ? -6.461 5.339 2.550 1.00 96.88 199 TYR A C 1
ATOM 1591 O O . TYR A 1 199 ? -7.344 5.834 3.255 1.00 96.88 199 TYR A O 1
ATOM 1599 N N . LEU A 1 200 ? -6.579 4.128 1.995 1.00 94.69 200 LEU A N 1
ATOM 1600 C CA . LEU A 1 200 ? -7.753 3.266 2.150 1.00 94.69 200 LEU A CA 1
ATOM 1601 C C . LEU A 1 200 ? -7.945 2.859 3.612 1.00 94.69 200 LEU A C 1
ATOM 1603 O O . LEU A 1 200 ? -9.054 2.978 4.124 1.00 94.69 200 LEU A O 1
ATOM 1607 N N . TYR A 1 201 ? -6.874 2.471 4.304 1.00 96.12 201 TYR A N 1
ATOM 1608 C CA . TYR A 1 201 ? -6.903 2.091 5.715 1.00 96.12 201 TYR A CA 1
ATOM 1609 C C . TYR A 1 201 ? -7.429 3.239 6.600 1.00 96.12 201 TYR A C 1
ATOM 1611 O O . TYR A 1 201 ? -8.378 3.064 7.366 1.00 96.12 201 TYR A O 1
ATOM 1619 N N . ILE A 1 202 ? -6.904 4.458 6.427 1.00 96.38 202 ILE A N 1
ATOM 1620 C CA . ILE A 1 202 ? -7.337 5.647 7.187 1.00 96.38 202 ILE A CA 1
ATOM 1621 C C . ILE A 1 202 ? -8.742 6.114 6.768 1.00 96.38 202 ILE A C 1
ATOM 1623 O O . ILE A 1 202 ? -9.533 6.546 7.610 1.00 96.38 202 ILE A O 1
ATOM 1627 N N . ALA A 1 203 ? -9.098 6.010 5.483 1.00 93.56 203 ALA A N 1
ATOM 1628 C CA . ALA A 1 203 ? -10.464 6.257 5.017 1.00 93.56 203 ALA A CA 1
ATOM 1629 C C . ALA A 1 203 ? -11.462 5.269 5.638 1.00 93.56 203 ALA A C 1
ATOM 1631 O O . ALA A 1 203 ? -12.572 5.672 5.996 1.00 93.56 203 ALA A O 1
ATOM 1632 N N . GLY A 1 204 ? -11.033 4.019 5.823 1.00 93.12 204 GLY A N 1
ATOM 1633 C CA . GLY A 1 204 ? -11.722 2.985 6.577 1.00 93.12 204 GLY A CA 1
ATOM 1634 C C . GLY A 1 204 ? -11.919 3.373 8.031 1.00 93.12 204 GLY A C 1
ATOM 1635 O O . GLY A 1 204 ? -13.058 3.375 8.484 1.00 93.12 204 GLY A O 1
ATOM 1636 N N . TRP A 1 205 ? -10.861 3.764 8.748 1.00 91.44 205 TRP A N 1
ATOM 1637 C CA . TRP A 1 205 ? -10.943 4.165 10.161 1.00 91.44 205 TRP A CA 1
ATOM 1638 C C . TRP A 1 205 ? -11.985 5.271 10.367 1.00 91.44 205 TRP A C 1
ATOM 1640 O O . TRP A 1 205 ? -12.894 5.161 11.189 1.00 91.44 205 TRP A O 1
ATOM 1650 N N . GLN A 1 206 ? -11.913 6.316 9.545 1.00 94.44 206 GLN A N 1
ATOM 1651 C CA . GLN A 1 206 ? -12.787 7.484 9.637 1.00 94.44 206 GLN A CA 1
ATOM 1652 C C . GLN A 1 206 ? -14.231 7.239 9.146 1.00 94.44 206 GLN A C 1
ATOM 1654 O O . GLN A 1 206 ? -15.061 8.155 9.188 1.00 94.44 206 GLN A O 1
ATOM 1659 N N . ALA A 1 207 ? -14.563 6.046 8.642 1.00 93.81 207 ALA A N 1
ATOM 1660 C CA . ALA A 1 207 ? -15.887 5.760 8.104 1.00 93.81 207 ALA A CA 1
ATOM 1661 C C . ALA A 1 207 ? -16.934 5.539 9.214 1.00 93.81 207 ALA A C 1
ATOM 1663 O O . ALA A 1 207 ? -16.742 4.763 10.146 1.00 93.81 207 ALA A O 1
ATOM 1664 N N . LYS A 1 208 ? -18.100 6.189 9.075 1.00 93.00 208 LYS A N 1
ATOM 1665 C CA . LYS A 1 208 ? -19.183 6.166 10.082 1.00 93.00 208 LYS A CA 1
ATOM 1666 C C . LYS A 1 208 ? -20.028 4.883 10.118 1.00 93.00 208 LYS A C 1
ATOM 1668 O O . LYS A 1 208 ? -20.820 4.721 11.040 1.00 93.00 208 LYS A O 1
ATOM 1673 N N . LYS A 1 209 ? -19.950 4.018 9.099 1.00 93.00 209 LYS A N 1
ATOM 1674 C CA . LYS A 1 209 ? -20.747 2.779 9.006 1.00 93.00 209 LYS A CA 1
ATOM 1675 C C . LYS A 1 209 ? -19.819 1.578 8.871 1.00 93.00 209 LYS A C 1
ATOM 1677 O O . LYS A 1 209 ? -18.988 1.581 7.968 1.00 93.00 209 LYS A O 1
ATOM 1682 N N . SER A 1 210 ? -20.073 0.527 9.653 1.00 92.75 210 SER A N 1
ATOM 1683 C CA . SER A 1 210 ? -19.295 -0.726 9.681 1.00 92.75 210 SER A CA 1
ATOM 1684 C C . SER A 1 210 ? -19.064 -1.339 8.300 1.00 92.75 210 SER A C 1
ATOM 1686 O O . SER A 1 210 ? -17.956 -1.763 8.002 1.00 92.75 210 SER A O 1
ATOM 1688 N N . VAL A 1 211 ? -20.071 -1.296 7.421 1.00 93.00 211 VAL A N 1
ATOM 1689 C CA . VAL A 1 211 ? -19.950 -1.762 6.028 1.00 93.00 211 VAL A CA 1
ATOM 1690 C C . VAL A 1 211 ? -18.848 -1.014 5.269 1.00 93.00 211 VAL A C 1
ATOM 1692 O O . VAL A 1 211 ? -18.087 -1.636 4.542 1.00 93.00 211 VAL A O 1
ATOM 1695 N N . TYR A 1 212 ? -18.706 0.300 5.463 1.00 93.69 212 TYR A N 1
ATOM 1696 C CA . TYR A 1 212 ? -17.630 1.067 4.835 1.00 93.69 212 TYR A CA 1
ATOM 1697 C C . TYR A 1 212 ? -16.273 0.814 5.497 1.00 93.69 212 TYR A C 1
ATOM 1699 O O . TYR A 1 212 ? -15.290 0.727 4.773 1.00 93.69 212 TYR A O 1
ATOM 1707 N N . ASN A 1 213 ? -16.205 0.638 6.827 1.00 96.00 213 ASN A N 1
ATOM 1708 C CA . ASN A 1 213 ? -14.959 0.230 7.494 1.00 96.00 213 ASN A CA 1
ATOM 1709 C C . ASN A 1 213 ? -14.432 -1.086 6.875 1.00 96.00 213 ASN A C 1
ATOM 1711 O O . ASN A 1 213 ? -13.273 -1.157 6.473 1.00 96.00 213 ASN A O 1
ATOM 1715 N N . ILE A 1 214 ? -15.314 -2.081 6.704 1.00 93.62 214 ILE A N 1
ATOM 1716 C CA . ILE A 1 214 ? -14.995 -3.376 6.082 1.00 93.62 214 ILE A CA 1
ATOM 1717 C C . ILE A 1 214 ? -14.636 -3.216 4.599 1.00 93.62 214 ILE A C 1
ATOM 1719 O O . ILE A 1 214 ? -13.608 -3.725 4.175 1.00 93.62 214 ILE A O 1
ATOM 1723 N N . LEU A 1 215 ? -15.422 -2.486 3.797 1.00 92.50 215 LEU A N 1
ATOM 1724 C CA . LEU A 1 215 ? -15.121 -2.290 2.370 1.00 92.50 215 LEU A CA 1
ATOM 1725 C C . LEU A 1 215 ? -13.762 -1.612 2.145 1.00 92.50 215 LEU A C 1
ATOM 1727 O O . LEU A 1 215 ? -13.038 -1.991 1.225 1.00 92.50 215 LEU A O 1
ATOM 1731 N N . PHE A 1 216 ? -13.396 -0.639 2.982 1.00 92.94 216 PHE A N 1
ATOM 1732 C CA . PHE A 1 216 ? -12.084 0.004 2.920 1.00 92.94 216 PHE A CA 1
ATOM 1733 C C . PHE A 1 216 ? -10.951 -0.928 3.368 1.00 92.94 216 PHE A C 1
ATOM 1735 O O . PHE A 1 216 ? -9.921 -0.945 2.702 1.00 92.94 216 PHE A O 1
ATOM 1742 N N . GLY A 1 217 ? -11.139 -1.735 4.420 1.00 94.94 217 GLY A N 1
ATOM 1743 C CA . GLY A 1 217 ? -10.156 -2.742 4.841 1.00 94.94 217 GLY A CA 1
ATOM 1744 C C . GLY A 1 217 ? -9.955 -3.854 3.804 1.00 94.94 217 GLY A C 1
ATOM 1745 O O . GLY A 1 217 ? -8.820 -4.149 3.443 1.00 94.94 217 GLY A O 1
ATOM 1746 N N . VAL A 1 218 ? -11.036 -4.378 3.214 1.00 93.31 218 VAL A N 1
ATOM 1747 C CA . VAL A 1 218 ? -10.984 -5.315 2.073 1.00 93.31 218 VAL A CA 1
ATOM 1748 C C . VAL A 1 218 ? -10.243 -4.695 0.886 1.00 93.31 218 VAL A C 1
ATOM 1750 O O . VAL A 1 218 ? -9.349 -5.321 0.323 1.00 93.31 218 VAL A O 1
ATOM 1753 N N . SER A 1 219 ? -10.569 -3.449 0.523 1.00 90.00 219 SER A N 1
ATOM 1754 C CA . SER A 1 219 ? -9.896 -2.743 -0.578 1.00 90.00 219 SER A CA 1
ATOM 1755 C C . SER A 1 219 ? -8.410 -2.516 -0.288 1.00 90.00 219 SER A C 1
ATOM 1757 O O . SER A 1 219 ? -7.587 -2.651 -1.188 1.00 90.00 219 SER A O 1
ATOM 1759 N N . ALA A 1 220 ? -8.058 -2.202 0.963 1.00 94.56 220 ALA A N 1
ATOM 1760 C CA . ALA A 1 220 ? -6.675 -2.085 1.405 1.00 94.56 220 ALA A CA 1
ATOM 1761 C C . ALA A 1 220 ? -5.947 -3.434 1.307 1.00 94.56 220 ALA A C 1
ATOM 1763 O O . ALA A 1 220 ? -4.832 -3.462 0.806 1.00 94.56 220 ALA A O 1
ATOM 1764 N N . GLY A 1 221 ? -6.579 -4.546 1.704 1.00 90.56 221 GLY A N 1
ATOM 1765 C CA . GLY A 1 221 ? -6.002 -5.893 1.607 1.00 90.56 221 GLY A CA 1
ATOM 1766 C C . GLY A 1 221 ? -5.759 -6.321 0.157 1.00 90.56 221 GLY A C 1
ATOM 1767 O O . GLY A 1 221 ? -4.672 -6.782 -0.174 1.00 90.56 221 GLY A O 1
ATOM 1768 N N . LEU A 1 222 ? -6.719 -6.071 -0.740 1.00 84.50 222 LEU A N 1
ATOM 1769 C CA . LEU A 1 222 ? -6.543 -6.295 -2.182 1.00 84.50 222 LEU A CA 1
ATOM 1770 C C . LEU A 1 222 ? -5.429 -5.416 -2.774 1.00 84.50 222 LEU A C 1
ATOM 1772 O O . LEU A 1 222 ? -4.643 -5.883 -3.595 1.00 84.50 222 LEU A O 1
ATOM 1776 N N . ALA A 1 223 ? -5.324 -4.156 -2.342 1.00 85.31 223 ALA A N 1
ATOM 1777 C CA . ALA A 1 223 ? -4.227 -3.282 -2.745 1.00 85.31 223 ALA A CA 1
ATOM 1778 C C . ALA A 1 223 ? -2.874 -3.748 -2.170 1.00 85.31 223 ALA A C 1
ATOM 1780 O O . ALA A 1 223 ? -1.868 -3.630 -2.864 1.00 85.31 223 ALA A O 1
ATOM 1781 N N . THR A 1 224 ? -2.837 -4.342 -0.968 1.00 87.25 224 THR A N 1
ATOM 1782 C CA . THR A 1 224 ? -1.641 -4.999 -0.408 1.00 87.25 224 THR A CA 1
ATOM 1783 C C . THR A 1 224 ? -1.178 -6.155 -1.293 1.00 87.25 224 THR A C 1
ATOM 1785 O O . THR A 1 224 ? 0.011 -6.226 -1.572 1.00 87.25 224 THR A O 1
ATOM 1788 N N . LEU A 1 225 ? -2.076 -6.975 -1.852 1.00 80.50 225 LEU A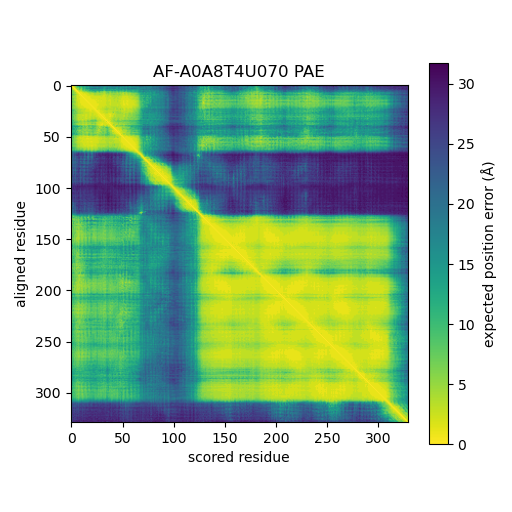 N 1
ATOM 1789 C CA . LEU A 1 225 ? -1.690 -8.005 -2.835 1.00 80.50 225 LEU A CA 1
ATOM 1790 C C . LEU A 1 225 ? -1.074 -7.398 -4.107 1.00 80.50 225 LEU A C 1
ATOM 1792 O O . LEU A 1 225 ? -0.087 -7.915 -4.621 1.00 80.50 225 LEU A O 1
ATOM 1796 N N . GLY A 1 226 ? -1.609 -6.270 -4.590 1.00 77.19 226 GLY A N 1
ATOM 1797 C CA . GLY A 1 226 ? -1.000 -5.503 -5.686 1.00 77.19 226 GLY A CA 1
ATOM 1798 C C . GLY A 1 226 ? 0.386 -4.950 -5.331 1.00 77.19 226 GLY A C 1
ATOM 1799 O O . GLY A 1 226 ? 1.276 -4.905 -6.180 1.00 77.19 226 GLY A O 1
ATOM 1800 N N . MET A 1 227 ? 0.595 -4.592 -4.061 1.00 82.19 227 MET A N 1
ATOM 1801 C CA . MET A 1 227 ? 1.904 -4.203 -3.550 1.00 82.19 227 MET A CA 1
ATOM 1802 C C . MET A 1 227 ? 2.866 -5.387 -3.468 1.00 82.19 227 MET A C 1
ATOM 1804 O O . MET A 1 227 ? 4.008 -5.226 -3.862 1.00 82.19 227 MET A O 1
ATOM 1808 N N . PHE A 1 228 ? 2.441 -6.575 -3.035 1.00 74.69 228 PHE A N 1
ATOM 1809 C CA . PHE A 1 228 ? 3.302 -7.764 -3.055 1.00 74.69 228 PHE A CA 1
ATOM 1810 C C . PHE A 1 228 ? 3.644 -8.209 -4.477 1.00 74.69 228 PHE A C 1
ATOM 1812 O O . PHE A 1 228 ? 4.798 -8.499 -4.758 1.00 74.69 228 PHE A O 1
ATOM 1819 N N . ALA A 1 229 ? 2.696 -8.120 -5.409 1.00 70.31 229 ALA A N 1
ATOM 1820 C CA . ALA A 1 229 ? 2.921 -8.359 -6.834 1.00 70.31 229 ALA A CA 1
ATOM 1821 C C . ALA A 1 229 ? 3.717 -7.245 -7.556 1.00 70.31 229 ALA A C 1
ATOM 1823 O O . ALA A 1 229 ? 3.759 -7.228 -8.788 1.00 70.31 229 ALA A O 1
ATOM 1824 N N . THR A 1 230 ? 4.300 -6.288 -6.826 1.00 74.38 230 THR A N 1
ATOM 1825 C CA . THR A 1 230 ? 5.201 -5.272 -7.394 1.00 74.38 230 THR A CA 1
ATOM 1826 C C . THR A 1 230 ? 6.453 -5.059 -6.552 1.00 74.38 230 THR A C 1
ATOM 1828 O O . THR A 1 230 ? 7.533 -4.973 -7.113 1.00 74.38 230 THR A O 1
ATOM 1831 N N . TRP A 1 231 ? 6.333 -4.981 -5.228 1.00 75.44 231 TRP A N 1
ATOM 1832 C CA . TRP A 1 231 ? 7.414 -4.752 -4.272 1.00 75.44 231 TRP A CA 1
ATOM 1833 C C . TRP A 1 231 ? 7.132 -5.433 -2.910 1.00 75.44 231 TRP A C 1
ATOM 1835 O O . TRP A 1 231 ? 6.662 -4.782 -1.965 1.00 75.44 231 TRP A O 1
ATOM 1845 N N . PRO A 1 232 ? 7.465 -6.733 -2.758 1.00 74.62 232 PRO A N 1
ATOM 1846 C CA . PRO A 1 232 ? 7.263 -7.482 -1.511 1.00 74.62 232 PRO A CA 1
ATOM 1847 C C . PRO A 1 232 ? 7.938 -6.848 -0.290 1.00 74.62 232 PRO A C 1
ATOM 1849 O O . PRO A 1 232 ? 7.382 -6.826 0.810 1.00 74.62 232 PRO A O 1
ATOM 1852 N N . GLY A 1 233 ? 9.138 -6.289 -0.484 1.00 79.94 233 GLY A N 1
ATOM 1853 C CA . GLY A 1 233 ? 9.891 -5.605 0.569 1.00 79.94 233 GLY A CA 1
ATOM 1854 C C . GLY A 1 233 ? 9.113 -4.431 1.165 1.00 79.94 233 GLY A C 1
ATOM 1855 O O . GLY A 1 233 ? 9.050 -4.292 2.384 1.00 79.94 233 GLY A O 1
ATOM 1856 N N . GLY A 1 234 ? 8.450 -3.641 0.319 1.00 81.06 234 GLY A N 1
ATOM 1857 C CA . GLY A 1 234 ? 7.569 -2.560 0.748 1.00 81.06 234 GLY A CA 1
ATOM 1858 C C . GLY A 1 234 ? 6.323 -3.055 1.488 1.00 81.06 234 GLY A C 1
ATOM 1859 O O . GLY A 1 234 ? 5.914 -2.466 2.489 1.00 81.06 234 GLY A O 1
ATOM 1860 N N . GLY A 1 235 ? 5.743 -4.166 1.030 1.00 84.31 235 GLY A N 1
ATOM 1861 C CA . GLY A 1 235 ? 4.589 -4.791 1.672 1.00 84.31 235 GLY A CA 1
ATOM 1862 C C . GLY A 1 235 ? 4.871 -5.244 3.112 1.00 84.31 235 GLY A C 1
ATOM 1863 O O . GLY A 1 235 ? 4.038 -5.033 3.994 1.00 84.31 235 GLY A O 1
ATOM 1864 N N . ASN A 1 236 ? 6.081 -5.745 3.395 1.00 88.00 236 ASN A N 1
ATOM 1865 C CA . ASN A 1 236 ? 6.502 -6.114 4.754 1.00 88.00 236 ASN A CA 1
ATOM 1866 C C . ASN A 1 236 ? 6.437 -4.940 5.752 1.00 88.00 236 ASN A C 1
ATOM 1868 O O . ASN A 1 236 ? 6.141 -5.152 6.931 1.00 88.00 236 ASN A O 1
ATOM 1872 N N . PHE A 1 237 ? 6.661 -3.696 5.307 1.00 90.81 237 PHE A N 1
ATOM 1873 C CA . PHE A 1 237 ? 6.513 -2.524 6.179 1.00 90.81 237 PHE A CA 1
ATOM 1874 C C . PHE A 1 237 ? 5.056 -2.277 6.583 1.00 90.81 237 PHE A C 1
ATOM 1876 O O . PHE A 1 237 ? 4.818 -1.795 7.688 1.00 90.81 237 PHE A O 1
ATOM 1883 N N . LEU A 1 238 ? 4.071 -2.632 5.751 1.00 92.94 238 LEU A N 1
ATOM 1884 C CA . LEU A 1 238 ? 2.654 -2.479 6.103 1.00 92.94 238 LEU A CA 1
ATOM 1885 C C . LEU A 1 238 ? 2.249 -3.408 7.253 1.00 92.94 238 LEU A C 1
ATOM 1887 O O . LEU A 1 238 ? 1.480 -2.991 8.119 1.00 92.94 238 LEU A O 1
ATOM 1891 N N . TYR A 1 239 ? 2.811 -4.621 7.314 1.00 89.62 239 TYR A N 1
ATOM 1892 C CA . TYR A 1 239 ? 2.607 -5.541 8.440 1.00 89.62 239 TYR A CA 1
ATOM 1893 C C . TYR A 1 239 ? 3.089 -4.925 9.753 1.00 89.62 239 TYR A C 1
ATOM 1895 O O . TYR A 1 239 ? 2.360 -4.924 10.745 1.00 89.62 239 TYR A O 1
ATOM 1903 N N . LEU A 1 240 ? 4.299 -4.353 9.731 1.00 93.00 240 LEU A N 1
ATOM 1904 C CA . LEU A 1 240 ? 4.891 -3.670 10.875 1.00 93.00 240 LEU A CA 1
ATOM 1905 C C . LEU A 1 240 ? 4.058 -2.447 11.274 1.00 93.00 240 LEU A C 1
ATOM 1907 O O . LEU A 1 240 ? 3.709 -2.312 12.441 1.00 93.00 240 LEU A O 1
ATOM 1911 N N . ILE A 1 241 ? 3.696 -1.584 10.320 1.00 95.44 241 ILE A N 1
ATOM 1912 C CA . ILE A 1 241 ? 2.966 -0.335 10.583 1.00 95.44 241 ILE A CA 1
ATOM 1913 C C . ILE A 1 241 ? 1.569 -0.622 11.140 1.00 95.44 241 ILE A C 1
ATOM 1915 O O . ILE A 1 241 ? 1.231 -0.122 12.212 1.00 95.44 241 ILE A O 1
ATOM 1919 N N . PHE A 1 242 ? 0.752 -1.429 10.457 1.00 96.44 242 PHE A N 1
ATOM 1920 C CA . PHE A 1 242 ? -0.619 -1.689 10.903 1.00 96.44 242 PHE A CA 1
ATOM 1921 C C . PHE A 1 242 ? -0.657 -2.623 12.120 1.00 96.44 242 PHE A C 1
ATOM 1923 O O . PHE A 1 242 ? -1.441 -2.387 13.038 1.00 96.44 242 PHE A O 1
ATOM 1930 N N . GLY A 1 243 ? 0.200 -3.651 12.165 1.00 96.12 243 GLY A N 1
ATOM 1931 C CA . GLY A 1 243 ? 0.318 -4.565 13.305 1.00 96.12 243 GLY A CA 1
ATOM 1932 C C . GLY A 1 243 ? 0.783 -3.864 14.581 1.00 96.12 243 GLY A C 1
ATOM 1933 O O . GLY A 1 243 ? 0.188 -4.064 15.640 1.00 96.12 243 GLY A O 1
ATOM 1934 N N . ALA A 1 244 ? 1.783 -2.979 14.490 1.00 96.12 244 ALA A N 1
ATOM 1935 C CA . ALA A 1 244 ? 2.198 -2.161 15.626 1.00 96.12 244 ALA A CA 1
ATOM 1936 C C . ALA A 1 244 ? 1.111 -1.154 16.022 1.00 96.12 244 ALA A C 1
ATOM 1938 O O . ALA A 1 244 ? 0.804 -1.054 17.207 1.00 96.12 244 ALA A O 1
ATOM 1939 N N . ALA A 1 245 ? 0.489 -0.455 15.064 1.00 96.50 245 ALA A N 1
ATOM 1940 C CA . ALA A 1 245 ? -0.554 0.532 15.353 1.00 96.50 245 ALA A CA 1
ATOM 1941 C C . ALA A 1 245 ? -1.734 -0.080 16.126 1.00 96.50 245 ALA A C 1
ATOM 1943 O O . ALA A 1 245 ? -2.064 0.404 17.206 1.00 96.50 245 ALA A O 1
ATOM 1944 N N . ILE A 1 246 ? -2.311 -1.187 15.640 1.00 97.31 246 ILE A N 1
ATOM 1945 C CA . ILE A 1 246 ? -3.448 -1.838 16.311 1.00 97.31 246 ILE A CA 1
ATOM 1946 C C . ILE A 1 246 ? -3.044 -2.420 17.680 1.00 97.31 246 ILE A C 1
ATOM 1948 O O . ILE A 1 246 ? -3.821 -2.374 18.632 1.00 97.31 246 ILE A O 1
ATOM 1952 N N . THR A 1 247 ? -1.805 -2.912 17.817 1.00 96.88 247 THR A N 1
ATOM 1953 C CA . THR A 1 247 ? -1.265 -3.410 19.094 1.00 96.88 247 THR A CA 1
ATOM 1954 C C . THR A 1 247 ? -1.099 -2.273 20.107 1.00 96.88 247 THR A C 1
ATOM 1956 O O . THR A 1 247 ? -1.478 -2.422 21.268 1.00 96.88 247 THR A O 1
ATOM 1959 N N . ILE A 1 248 ? -0.604 -1.111 19.673 1.00 97.44 248 ILE A N 1
ATOM 1960 C CA . ILE A 1 248 ? -0.502 0.101 20.496 1.00 97.44 248 ILE A CA 1
ATOM 1961 C C . ILE A 1 248 ? -1.899 0.599 20.895 1.00 97.44 248 ILE A C 1
ATOM 1963 O O . ILE A 1 248 ? -2.109 0.929 22.060 1.00 97.44 248 ILE A O 1
ATOM 1967 N N . GLU A 1 249 ? -2.879 0.596 19.987 1.00 96.94 249 GLU A N 1
ATOM 1968 C CA . GLU A 1 249 ? -4.266 0.983 20.296 1.00 96.94 249 GLU A CA 1
ATOM 1969 C C . GLU A 1 249 ? -4.929 0.064 21.336 1.00 96.94 249 GLU A C 1
ATOM 1971 O O . GLU A 1 249 ? -5.675 0.550 22.193 1.00 96.94 249 GLU A O 1
ATOM 1976 N N . VAL A 1 250 ? -4.628 -1.243 21.306 1.00 96.50 250 VAL A N 1
ATOM 1977 C CA . VAL A 1 250 ? -5.039 -2.207 22.343 1.00 96.50 250 VAL A CA 1
ATOM 1978 C C . VAL A 1 250 ? -4.355 -1.900 23.679 1.00 96.50 250 VAL A C 1
ATOM 1980 O O . VAL A 1 250 ? -5.044 -1.804 24.693 1.00 96.50 250 VAL A O 1
ATOM 1983 N N . ILE A 1 251 ? -3.028 -1.719 23.695 1.00 95.50 251 ILE A N 1
ATOM 1984 C CA . ILE A 1 251 ? -2.244 -1.457 24.920 1.00 95.50 251 ILE A CA 1
ATOM 1985 C C . ILE A 1 251 ? -2.683 -0.151 25.596 1.00 95.50 251 ILE A C 1
ATOM 1987 O O . ILE A 1 251 ? -2.837 -0.104 26.814 1.00 95.50 251 ILE A O 1
ATOM 1991 N N . LEU A 1 252 ? -2.929 0.899 24.810 1.00 96.12 252 LEU A N 1
ATOM 1992 C CA . LEU A 1 252 ? -3.425 2.190 25.291 1.00 96.12 252 LEU A CA 1
ATOM 1993 C C . LEU A 1 252 ? -4.933 2.183 25.604 1.00 96.12 252 LEU A C 1
ATOM 1995 O O . LEU A 1 252 ? -5.453 3.182 26.097 1.00 96.12 252 LEU A O 1
ATOM 1999 N N . ASN A 1 253 ? -5.642 1.083 25.321 1.00 93.31 253 ASN A N 1
ATOM 2000 C CA . ASN A 1 253 ? -7.090 0.937 25.484 1.00 93.31 253 ASN A CA 1
ATOM 2001 C C . ASN A 1 253 ? -7.915 2.036 24.769 1.00 93.31 253 ASN A C 1
ATOM 2003 O O . ASN A 1 253 ? -8.966 2.460 25.250 1.00 93.31 253 ASN A O 1
ATOM 2007 N N . ILE A 1 254 ? -7.437 2.494 23.605 1.00 94.50 254 ILE A N 1
ATOM 2008 C CA . ILE A 1 254 ? -8.092 3.510 22.754 1.00 94.50 254 ILE A CA 1
ATOM 2009 C C . ILE A 1 254 ? -8.766 2.916 21.506 1.00 94.50 254 ILE A C 1
ATOM 2011 O O . ILE A 1 254 ? -9.392 3.656 20.742 1.00 94.50 254 ILE A O 1
ATOM 2015 N N . LEU A 1 255 ? -8.644 1.597 21.315 1.00 95.62 255 LEU A N 1
ATOM 2016 C CA . LEU A 1 255 ? -9.179 0.833 20.189 1.00 95.62 255 LEU A CA 1
ATOM 2017 C C . LEU A 1 255 ? -10.701 0.993 20.029 1.00 95.62 255 LEU A C 1
ATOM 2019 O O . LEU A 1 255 ? -11.476 0.764 20.963 1.00 95.62 255 LEU A O 1
ATOM 2023 N N . LYS A 1 256 ? -11.155 1.312 18.813 1.00 94.75 256 LYS A N 1
ATOM 2024 C CA . LYS A 1 256 ? -12.576 1.459 18.461 1.00 94.75 256 LYS A CA 1
ATOM 2025 C C . LYS A 1 256 ? -13.028 0.341 17.525 1.00 94.75 256 LYS A C 1
ATOM 2027 O O . LYS A 1 256 ? -12.249 -0.322 16.848 1.00 94.75 256 LYS A O 1
ATOM 2032 N N . LYS A 1 257 ? -14.351 0.185 17.410 1.00 94.94 257 LYS A N 1
ATOM 2033 C CA . LYS A 1 257 ? -14.979 -0.804 16.510 1.00 94.94 257 LYS A CA 1
ATOM 2034 C C . LYS A 1 257 ? -14.598 -0.606 15.040 1.00 94.94 257 LYS A C 1
ATOM 2036 O O . LYS A 1 257 ? -14.453 -1.589 14.325 1.00 94.94 257 LYS A O 1
ATOM 2041 N N . SER A 1 258 ? -14.442 0.642 14.595 1.00 95.94 258 SER A N 1
ATOM 2042 C CA . SER A 1 258 ? -13.946 0.982 13.254 1.00 95.94 258 SER A CA 1
ATOM 2043 C C . SER A 1 258 ? -12.601 0.324 12.962 1.00 95.94 258 SER A C 1
ATOM 2045 O O . SER A 1 258 ? -12.411 -0.236 11.889 1.00 95.94 258 SER A O 1
ATOM 2047 N N . ASP A 1 259 ? -11.714 0.364 13.946 1.00 97.12 259 ASP A N 1
ATOM 2048 C CA . ASP A 1 259 ? -10.287 0.077 13.839 1.00 97.12 259 ASP A CA 1
ATOM 2049 C C . ASP A 1 259 ? -10.120 -1.441 13.720 1.00 97.12 259 ASP A C 1
ATOM 2051 O O . ASP A 1 259 ? -9.523 -1.935 12.765 1.00 97.12 259 ASP A O 1
ATOM 2055 N N . VAL A 1 260 ? -10.833 -2.178 14.582 1.00 97.56 260 VAL A N 1
ATOM 2056 C CA . VAL A 1 260 ? -11.026 -3.632 14.487 1.00 97.56 260 VAL A CA 1
ATOM 2057 C C . VAL A 1 260 ? -11.594 -4.035 13.123 1.00 97.56 260 VAL A C 1
ATOM 2059 O O . VAL A 1 260 ? -11.054 -4.934 12.487 1.00 97.56 260 VAL A O 1
ATOM 2062 N N . TYR A 1 261 ? -12.665 -3.393 12.636 1.00 97.75 261 TYR A N 1
ATOM 2063 C CA . TYR A 1 261 ? -13.285 -3.788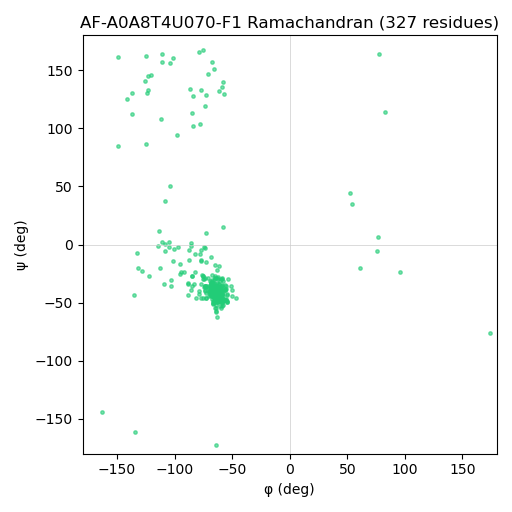 11.364 1.00 97.75 261 TYR A CA 1
ATOM 2064 C C . TYR A 1 261 ? -12.375 -3.558 10.152 1.00 97.75 261 TYR A C 1
ATOM 2066 O O . TYR A 1 261 ? -12.361 -4.401 9.254 1.00 97.75 261 TYR A O 1
ATOM 2074 N N . VAL A 1 262 ? -11.612 -2.460 10.111 1.00 98.12 262 VAL A N 1
ATOM 2075 C CA . VAL A 1 262 ? -10.619 -2.230 9.047 1.00 98.12 262 VAL A CA 1
ATOM 2076 C C . VAL A 1 262 ? -9.490 -3.248 9.162 1.00 98.12 262 VAL A C 1
ATOM 2078 O O . VAL A 1 262 ? -9.197 -3.926 8.182 1.00 98.12 262 VAL A O 1
ATOM 2081 N N . TYR A 1 263 ? -8.899 -3.396 10.350 1.00 98.38 263 TYR A N 1
ATOM 2082 C CA . TYR A 1 263 ? -7.733 -4.248 10.559 1.00 98.38 263 TYR A CA 1
ATOM 2083 C C . TYR A 1 263 ? -8.023 -5.724 10.275 1.00 98.38 263 TYR A C 1
ATOM 2085 O O . TYR A 1 263 ? -7.311 -6.357 9.500 1.00 98.38 263 TYR A O 1
ATOM 2093 N N . VAL A 1 264 ? -9.105 -6.265 10.844 1.00 98.06 264 VAL A N 1
ATOM 2094 C CA . VAL A 1 264 ? -9.512 -7.666 10.658 1.00 98.06 264 VAL A CA 1
ATOM 2095 C C . VAL A 1 264 ? -9.842 -7.949 9.193 1.00 98.06 264 VAL A C 1
ATOM 2097 O O . VAL A 1 264 ? -9.437 -8.986 8.675 1.00 98.06 264 VAL A O 1
ATOM 2100 N N . SER A 1 265 ? -10.538 -7.043 8.496 1.00 97.88 265 SER A N 1
ATOM 2101 C CA . SER A 1 265 ? -10.868 -7.262 7.079 1.00 97.88 265 SER A CA 1
ATOM 2102 C C . SER A 1 265 ? -9.664 -7.101 6.146 1.00 97.88 265 SER A C 1
ATOM 2104 O O . SER A 1 265 ? -9.542 -7.879 5.203 1.00 97.88 265 SER A O 1
ATOM 2106 N N . TRP A 1 266 ? -8.742 -6.177 6.437 1.00 98.00 266 TRP A N 1
ATOM 2107 C CA . TRP A 1 266 ? -7.445 -6.084 5.759 1.00 98.00 266 TRP A CA 1
ATOM 2108 C C . TRP A 1 266 ? -6.636 -7.375 5.940 1.00 98.00 266 TRP A C 1
ATOM 2110 O O . TRP A 1 266 ? -6.277 -8.010 4.948 1.00 98.00 266 TRP A O 1
ATOM 2120 N N . PHE A 1 267 ? -6.426 -7.804 7.190 1.00 97.06 267 PHE A N 1
ATOM 2121 C CA . PHE A 1 267 ? -5.618 -8.977 7.532 1.00 97.06 267 PHE A CA 1
ATOM 2122 C C . PHE A 1 267 ? -6.171 -10.258 6.897 1.00 97.06 267 PHE A C 1
ATOM 2124 O O . PHE A 1 267 ? -5.423 -11.005 6.275 1.00 97.06 267 PHE A O 1
ATOM 2131 N N . MET A 1 268 ? -7.485 -10.494 6.997 1.00 96.31 268 MET A N 1
ATOM 2132 C CA . MET A 1 268 ? -8.122 -11.697 6.445 1.00 96.31 268 MET A CA 1
ATOM 2133 C C . MET A 1 268 ? -8.034 -11.779 4.918 1.00 96.31 268 MET A C 1
ATOM 2135 O O . MET A 1 268 ? -7.849 -12.871 4.385 1.00 96.31 268 MET A O 1
ATOM 2139 N N . ILE A 1 269 ? -8.169 -10.652 4.211 1.00 94.25 269 ILE A N 1
ATOM 2140 C CA . ILE A 1 269 ? -8.073 -10.622 2.745 1.00 94.25 269 ILE A CA 1
ATOM 2141 C C . ILE A 1 269 ? -6.630 -10.811 2.290 1.00 94.25 269 ILE A C 1
ATOM 2143 O O . ILE A 1 269 ? -6.385 -11.614 1.394 1.00 94.25 269 ILE A O 1
ATOM 2147 N N . TRP A 1 270 ? -5.688 -10.104 2.915 1.00 90.94 270 TRP A N 1
ATOM 2148 C CA . TRP A 1 270 ? -4.269 -10.225 2.605 1.00 90.94 270 TRP A CA 1
ATOM 2149 C C . TRP A 1 270 ? -3.745 -11.644 2.912 1.00 90.94 270 TRP A C 1
ATOM 2151 O O . TRP A 1 270 ? -3.380 -12.374 1.990 1.00 90.94 270 TRP A O 1
ATOM 2161 N N . ALA A 1 271 ? -3.787 -12.076 4.178 1.00 92.44 271 ALA A N 1
ATOM 2162 C CA . ALA A 1 271 ? -3.217 -13.356 4.600 1.00 92.44 271 ALA A CA 1
ATOM 2163 C C . ALA A 1 271 ? -3.940 -14.543 3.952 1.00 92.44 271 ALA A C 1
ATOM 2165 O O . ALA A 1 271 ? -3.305 -15.509 3.535 1.00 92.44 271 ALA A O 1
ATOM 2166 N N . GLY A 1 272 ? -5.271 -14.469 3.828 1.00 90.88 272 GLY A N 1
ATOM 2167 C CA . GLY A 1 272 ? -6.066 -15.513 3.186 1.00 90.88 272 GLY A CA 1
ATOM 2168 C C . GLY A 1 272 ? -5.715 -15.698 1.709 1.00 90.88 272 GLY A C 1
ATOM 2169 O O . GLY A 1 272 ? -5.605 -16.834 1.249 1.00 90.88 272 GLY A O 1
ATOM 2170 N N . ALA A 1 273 ? -5.489 -14.605 0.974 1.00 81.69 273 ALA A N 1
ATOM 2171 C CA . ALA A 1 273 ? -5.102 -14.678 -0.429 1.00 81.69 273 ALA A CA 1
ATOM 2172 C C . ALA A 1 273 ? -3.649 -15.139 -0.618 1.00 81.69 273 ALA A C 1
ATOM 2174 O O . ALA A 1 273 ? -3.407 -15.960 -1.497 1.00 81.69 273 ALA A O 1
ATOM 2175 N N . GLU A 1 274 ? -2.691 -14.697 0.203 1.00 81.44 274 GLU A N 1
ATOM 2176 C CA . GLU A 1 274 ? -1.303 -15.180 0.097 1.00 81.44 274 GLU A CA 1
ATOM 2177 C C . GLU A 1 274 ? -1.147 -16.653 0.492 1.00 81.44 274 GLU A C 1
ATOM 2179 O O . GLU A 1 274 ? -0.375 -17.369 -0.145 1.00 81.44 274 GLU A O 1
ATOM 2184 N N . ILE A 1 275 ? -1.918 -17.134 1.475 1.00 85.69 275 ILE A N 1
ATOM 2185 C CA . ILE A 1 275 ? -1.991 -18.567 1.800 1.00 85.69 275 ILE A CA 1
ATOM 2186 C C . ILE A 1 275 ? -2.612 -19.350 0.640 1.00 85.69 275 ILE A C 1
ATOM 2188 O O . ILE A 1 275 ? -2.098 -20.402 0.266 1.00 85.69 275 ILE A O 1
ATOM 2192 N N . TRP A 1 276 ? -3.689 -18.840 0.034 1.00 77.50 276 TRP A N 1
ATOM 2193 C CA . TRP A 1 276 ? -4.338 -19.491 -1.108 1.00 77.50 276 TRP A CA 1
ATOM 2194 C C . TRP A 1 276 ? -3.450 -19.534 -2.364 1.00 77.50 276 TRP A C 1
ATOM 2196 O O . TRP A 1 276 ? -3.462 -20.527 -3.087 1.00 77.50 276 TRP A O 1
ATOM 2206 N N . LEU A 1 277 ? -2.647 -18.492 -2.596 1.00 74.19 277 LEU A N 1
AT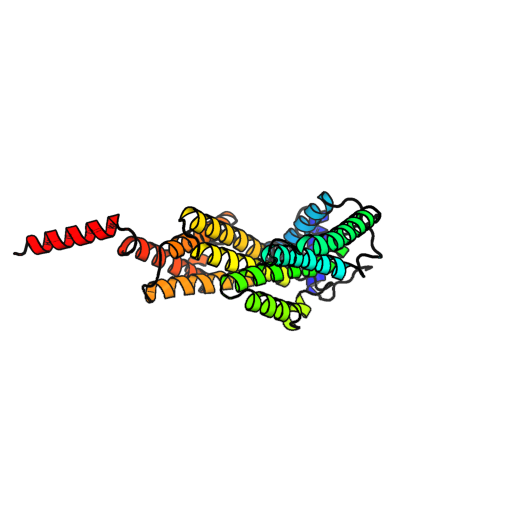OM 2207 C CA . LEU A 1 277 ? -1.656 -18.426 -3.676 1.00 74.19 277 LEU A CA 1
ATOM 2208 C C . LEU A 1 277 ? -0.371 -19.221 -3.373 1.00 74.19 277 LEU A C 1
ATOM 2210 O O . LEU A 1 277 ? 0.471 -19.368 -4.255 1.00 74.19 277 LEU A O 1
ATOM 2214 N N . GLY A 1 278 ? -0.207 -19.734 -2.148 1.00 71.75 278 GLY A N 1
ATOM 2215 C CA . GLY A 1 278 ? 0.972 -20.491 -1.718 1.00 71.75 278 GLY A CA 1
ATOM 2216 C C . GLY A 1 278 ? 2.213 -19.645 -1.410 1.00 71.75 278 GLY A C 1
ATOM 2217 O O . GLY A 1 278 ? 3.269 -20.210 -1.135 1.00 71.75 278 GLY A O 1
ATOM 2218 N N . PHE A 1 279 ? 2.103 -18.312 -1.421 1.00 71.19 279 PHE A N 1
ATOM 2219 C CA . PHE A 1 279 ? 3.203 -17.398 -1.085 1.00 71.19 279 PHE A CA 1
ATOM 2220 C C . PHE A 1 279 ? 3.479 -17.326 0.419 1.00 71.19 279 PHE A C 1
ATOM 2222 O O . PHE A 1 279 ? 4.608 -17.065 0.830 1.00 71.19 279 PHE A O 1
ATOM 2229 N N . LEU A 1 280 ? 2.462 -17.583 1.245 1.00 78.31 280 LEU A N 1
ATOM 2230 C CA . LEU A 1 280 ? 2.570 -17.541 2.697 1.00 78.31 280 LEU A CA 1
ATOM 2231 C C . LEU A 1 280 ? 2.092 -18.859 3.311 1.00 78.31 280 LEU A C 1
ATOM 2233 O O . LEU A 1 280 ? 1.103 -19.447 2.884 1.00 78.31 280 LEU A O 1
ATOM 2237 N N . ASN A 1 281 ? 2.783 -19.327 4.350 1.00 85.38 281 ASN A N 1
ATOM 2238 C CA . ASN A 1 281 ? 2.373 -20.502 5.118 1.00 85.38 281 ASN A CA 1
ATOM 2239 C C . ASN A 1 281 ? 2.256 -20.172 6.616 1.00 85.38 281 ASN A C 1
ATOM 2241 O O . ASN A 1 281 ? 2.787 -19.169 7.095 1.00 85.38 281 ASN A O 1
ATOM 2245 N N . ILE A 1 282 ? 1.552 -21.024 7.368 1.00 86.75 282 ILE A N 1
ATOM 2246 C CA . ILE A 1 282 ? 1.250 -20.792 8.793 1.00 86.75 282 ILE A CA 1
ATOM 2247 C C . ILE A 1 282 ? 2.530 -20.714 9.646 1.00 86.75 282 ILE A C 1
ATOM 2249 O O . ILE A 1 282 ? 2.584 -19.941 10.601 1.00 86.75 282 ILE A O 1
ATOM 2253 N N . GLN A 1 283 ? 3.575 -21.472 9.293 1.00 88.00 283 GLN A N 1
ATOM 2254 C CA . GLN A 1 283 ? 4.859 -21.421 9.999 1.00 88.00 283 GLN A CA 1
ATOM 2255 C C . GLN A 1 283 ? 5.561 -20.077 9.776 1.00 88.00 283 GLN A C 1
ATOM 2257 O O . GLN A 1 283 ? 6.078 -19.504 10.728 1.00 88.00 283 GLN A O 1
ATOM 2262 N N . TYR A 1 284 ? 5.526 -19.538 8.556 1.00 84.88 284 TYR A N 1
ATOM 2263 C CA . TYR A 1 284 ? 6.074 -18.221 8.239 1.00 84.88 284 TYR A CA 1
ATOM 2264 C C . TYR A 1 284 ? 5.297 -17.106 8.948 1.00 84.88 284 TYR A C 1
ATOM 2266 O O . TYR A 1 284 ? 5.917 -16.261 9.589 1.00 84.88 284 TYR A O 1
ATOM 2274 N N . LEU A 1 285 ? 3.956 -17.168 8.927 1.00 86.62 285 LEU A N 1
ATOM 2275 C CA . LEU A 1 285 ? 3.066 -16.215 9.605 1.00 86.62 285 LEU A CA 1
ATOM 2276 C C . LEU A 1 285 ? 3.457 -16.007 11.080 1.00 86.62 285 LEU A C 1
ATOM 2278 O O . LEU A 1 285 ? 3.509 -14.872 11.555 1.00 86.62 285 LEU A O 1
ATOM 2282 N N . LEU A 1 286 ? 3.747 -17.108 11.780 1.00 88.75 286 LEU A N 1
ATOM 2283 C CA . LEU A 1 286 ? 4.074 -17.138 13.208 1.00 88.75 286 LEU A CA 1
ATOM 2284 C C . LEU A 1 286 ? 5.583 -17.041 13.503 1.00 88.75 286 LEU A C 1
ATOM 2286 O O . LEU A 1 286 ? 5.956 -16.656 14.607 1.00 88.75 286 LEU A O 1
ATOM 2290 N N . GLY A 1 287 ? 6.440 -17.412 12.549 1.00 87.56 287 GLY A N 1
ATOM 2291 C CA . GLY A 1 287 ? 7.892 -17.508 12.721 1.00 87.56 287 GLY A CA 1
ATOM 2292 C C . GLY A 1 287 ? 8.678 -16.271 12.281 1.00 87.56 287 GLY A C 1
ATOM 2293 O O . GLY A 1 287 ? 9.766 -16.035 12.803 1.00 87.56 287 GLY A O 1
ATOM 2294 N N . SER A 1 288 ? 8.155 -15.460 11.354 1.00 89.69 288 SER A N 1
ATOM 2295 C CA . SER A 1 288 ? 8.789 -14.196 10.961 1.00 89.69 288 SER A CA 1
ATOM 2296 C C . SER A 1 288 ? 8.352 -13.049 11.870 1.00 89.69 288 SER A C 1
ATOM 2298 O O . SER A 1 288 ? 7.163 -12.840 12.101 1.00 89.69 288 SER A O 1
ATOM 2300 N N . PHE A 1 289 ? 9.306 -12.233 12.329 1.00 85.56 289 PHE A N 1
ATOM 2301 C CA . PHE A 1 289 ? 9.030 -11.035 13.132 1.00 85.56 289 PHE A CA 1
ATOM 2302 C C . PHE A 1 289 ? 8.057 -10.060 12.438 1.00 85.56 289 PHE A C 1
ATOM 2304 O O . PHE A 1 289 ? 7.211 -9.456 13.100 1.00 85.56 289 PHE A O 1
ATOM 2311 N N . THR A 1 290 ? 8.136 -9.931 11.106 1.00 86.00 290 THR A N 1
ATOM 2312 C CA . THR A 1 290 ? 7.300 -8.994 10.335 1.00 86.00 290 THR A CA 1
ATOM 2313 C C . THR A 1 290 ? 5.830 -9.404 10.305 1.00 86.00 290 THR A C 1
ATOM 2315 O O . THR A 1 290 ? 4.957 -8.557 10.479 1.00 86.00 290 THR A O 1
ATOM 2318 N N . THR A 1 291 ? 5.535 -10.692 10.136 1.00 91.06 291 THR A N 1
ATOM 2319 C CA . THR A 1 291 ? 4.163 -11.226 10.115 1.00 91.06 291 THR A CA 1
ATOM 2320 C C . THR A 1 291 ? 3.635 -11.522 11.517 1.00 91.06 291 THR A C 1
ATOM 2322 O O . THR A 1 291 ? 2.426 -11.432 11.747 1.00 91.06 291 THR A O 1
ATOM 2325 N N . LEU A 1 292 ? 4.516 -11.815 12.479 1.00 93.69 292 LEU A N 1
ATOM 2326 C CA . LEU A 1 292 ? 4.140 -12.091 13.864 1.00 93.69 292 LEU A CA 1
ATOM 2327 C C . LEU A 1 292 ? 3.498 -10.870 14.527 1.00 93.69 292 LEU A C 1
ATOM 2329 O O . LEU A 1 292 ? 2.482 -11.029 15.197 1.00 93.69 292 LEU A O 1
ATOM 2333 N N . ILE A 1 293 ? 4.012 -9.651 14.312 1.00 94.69 293 ILE A N 1
ATOM 2334 C CA . ILE A 1 293 ? 3.390 -8.445 14.889 1.00 94.69 293 ILE A CA 1
ATOM 2335 C C . ILE A 1 293 ? 2.013 -8.145 14.276 1.00 94.69 293 ILE A C 1
ATOM 2337 O O . ILE A 1 293 ? 1.109 -7.704 14.987 1.00 94.69 293 ILE A O 1
ATOM 2341 N N . ALA A 1 294 ? 1.807 -8.450 12.991 1.00 95.19 294 ALA A N 1
ATOM 2342 C CA . ALA A 1 294 ? 0.485 -8.363 12.375 1.00 95.19 294 ALA A CA 1
ATOM 2343 C C . ALA A 1 294 ? -0.470 -9.436 12.937 1.00 95.19 294 ALA A C 1
ATOM 2345 O O . ALA A 1 294 ? -1.609 -9.155 13.303 1.00 95.19 294 ALA A O 1
ATOM 2346 N N . THR A 1 295 ? 0.011 -10.666 13.103 1.00 95.94 295 THR A N 1
ATOM 2347 C CA . THR A 1 295 ? -0.783 -11.760 13.684 1.00 95.94 295 THR A CA 1
ATOM 2348 C C . THR A 1 295 ? -1.141 -11.491 15.147 1.00 95.94 295 THR A C 1
ATOM 2350 O O . THR A 1 295 ? -2.273 -11.730 15.568 1.00 95.94 295 THR A O 1
ATOM 2353 N N . LEU A 1 296 ? -0.212 -10.926 15.921 1.00 95.69 296 LEU A N 1
ATOM 2354 C CA . LEU A 1 296 ? -0.451 -10.477 17.288 1.00 95.69 296 LEU A CA 1
ATOM 2355 C C . LEU A 1 296 ? -1.522 -9.379 17.319 1.00 95.69 296 LEU A C 1
ATOM 2357 O O . LEU A 1 296 ? -2.490 -9.502 18.066 1.00 95.69 296 LEU A O 1
ATOM 2361 N N . GLY A 1 297 ? -1.402 -8.359 16.464 1.00 96.31 297 GLY A N 1
ATOM 2362 C CA . GLY A 1 297 ? -2.403 -7.302 16.320 1.00 96.31 297 GLY A CA 1
ATOM 2363 C C . GLY A 1 297 ? -3.797 -7.832 15.955 1.00 96.31 297 GLY A C 1
ATOM 2364 O O . GLY A 1 297 ? -4.805 -7.369 16.495 1.00 96.31 297 GLY A O 1
ATOM 2365 N N . PHE A 1 298 ? -3.868 -8.860 15.106 1.00 97.12 298 PHE A N 1
ATOM 2366 C CA . PHE A 1 298 ? -5.113 -9.541 14.742 1.00 97.12 298 PHE A CA 1
ATOM 2367 C C . PHE A 1 298 ? -5.760 -10.239 15.944 1.00 97.12 298 PHE A C 1
ATOM 2369 O O . PHE A 1 298 ? -6.925 -9.986 16.257 1.00 97.12 298 PHE A O 1
ATOM 2376 N N . VAL A 1 299 ? -4.998 -11.064 16.667 1.00 97.12 299 VAL A N 1
ATOM 2377 C CA . VAL A 1 299 ? -5.499 -11.780 17.850 1.00 97.12 299 VAL A CA 1
ATOM 2378 C C . VAL A 1 299 ? -5.907 -10.797 18.951 1.00 97.12 299 VAL A C 1
ATOM 2380 O O . VAL A 1 299 ? -7.006 -10.904 19.496 1.00 97.12 299 VAL A O 1
ATOM 2383 N N . LEU A 1 300 ? -5.063 -9.806 19.253 1.00 97.06 300 LEU A N 1
ATOM 2384 C CA . LEU A 1 300 ? -5.317 -8.816 20.301 1.00 97.06 300 LEU A CA 1
ATOM 2385 C C . LEU A 1 300 ? -6.542 -7.944 20.002 1.00 97.06 300 LEU A C 1
ATOM 2387 O O . LEU A 1 300 ? -7.358 -7.731 20.899 1.00 97.06 300 LEU A O 1
ATOM 2391 N N . SER A 1 301 ? -6.715 -7.475 18.762 1.00 96.75 301 SER A N 1
ATOM 2392 C CA . SER A 1 301 ? -7.870 -6.647 18.388 1.00 96.75 301 SER A CA 1
ATOM 2393 C C . SER A 1 301 ? -9.194 -7.419 18.449 1.00 96.75 301 SER A C 1
ATOM 2395 O O . SER A 1 301 ? -10.193 -6.874 18.924 1.00 96.75 301 SER A O 1
ATOM 2397 N N . ILE A 1 302 ? -9.208 -8.704 18.072 1.00 96.56 302 ILE A N 1
ATOM 2398 C CA . ILE A 1 302 ? -10.384 -9.579 18.222 1.00 96.56 302 ILE A CA 1
ATOM 2399 C C . ILE A 1 302 ? -10.693 -9.842 19.702 1.00 96.56 302 ILE A C 1
ATOM 2401 O O . ILE A 1 302 ? -11.844 -9.702 20.121 1.00 96.56 302 ILE A O 1
ATOM 2405 N N . VAL A 1 303 ? -9.689 -10.188 20.514 1.00 94.88 303 VAL A N 1
ATOM 2406 C CA . VAL A 1 303 ? -9.875 -10.441 21.953 1.00 94.88 303 VAL A CA 1
ATOM 2407 C C . VAL A 1 303 ? -10.376 -9.184 22.670 1.00 94.88 303 VAL A C 1
ATOM 2409 O O . VAL A 1 303 ? -11.337 -9.260 23.437 1.00 94.88 303 VAL A O 1
ATOM 2412 N N . HIS A 1 304 ? -9.793 -8.016 22.381 1.00 93.56 304 HIS A N 1
ATOM 2413 C CA . HIS A 1 304 ? -10.245 -6.736 22.935 1.00 93.56 304 HIS A CA 1
ATOM 2414 C C . HIS A 1 304 ? -11.690 -6.425 22.521 1.00 93.56 304 HIS A C 1
ATOM 2416 O O . HIS A 1 304 ? -12.528 -6.133 23.379 1.00 93.56 304 HIS A O 1
ATOM 2422 N N . TYR A 1 305 ? -12.025 -6.605 21.238 1.00 93.81 305 TYR A N 1
ATOM 2423 C CA . TYR A 1 305 ? -13.384 -6.408 20.738 1.00 93.81 305 TYR A CA 1
ATOM 2424 C C . TYR A 1 305 ? -14.416 -7.271 21.478 1.00 93.81 305 TYR A C 1
ATOM 2426 O O . TYR A 1 305 ? -15.446 -6.755 21.916 1.00 93.81 305 TYR A O 1
ATOM 2434 N N . LEU A 1 306 ? -14.138 -8.566 21.658 1.00 90.94 306 LEU A N 1
ATOM 2435 C CA . LEU A 1 306 ? -15.050 -9.503 22.323 1.00 90.94 306 LEU A CA 1
ATOM 2436 C C . LEU A 1 306 ? -15.218 -9.216 23.824 1.00 90.94 306 LEU A C 1
ATOM 2438 O O . LEU A 1 306 ? -16.303 -9.427 24.366 1.00 90.94 306 LEU A O 1
ATOM 2442 N N . LEU A 1 307 ? -14.172 -8.736 24.503 1.00 87.50 307 LEU A N 1
ATOM 2443 C CA . LEU A 1 307 ? -14.202 -8.473 25.947 1.00 87.50 307 LEU A CA 1
ATOM 2444 C C . LEU A 1 307 ? -14.781 -7.096 26.315 1.00 87.50 307 LEU A C 1
ATOM 2446 O O . LEU A 1 307 ? -15.441 -6.972 27.353 1.00 87.50 307 LEU A O 1
ATOM 2450 N N . PHE A 1 308 ? -14.525 -6.074 25.494 1.00 85.50 308 PHE A N 1
ATOM 2451 C CA . PHE A 1 308 ? -14.776 -4.671 25.846 1.00 85.50 308 PHE A CA 1
ATOM 2452 C C . PHE A 1 308 ? -15.716 -3.933 24.885 1.00 85.50 308 PHE A C 1
ATOM 2454 O O . PHE A 1 308 ? -16.399 -3.007 25.317 1.00 85.50 308 PHE A O 1
ATOM 2461 N N . LEU A 1 309 ? -15.797 -4.328 23.607 1.00 82.06 309 LEU A N 1
ATOM 2462 C CA . LEU A 1 309 ? -16.579 -3.599 22.599 1.00 82.06 309 LEU A CA 1
ATOM 2463 C C . LEU A 1 309 ? -17.923 -4.270 22.252 1.00 82.06 309 LEU A C 1
ATOM 2465 O O . LEU A 1 309 ? -18.883 -3.554 21.940 1.00 82.06 309 LEU A O 1
ATOM 2469 N N . ASP A 1 310 ? -18.062 -5.599 22.314 1.00 77.19 310 ASP A N 1
ATOM 2470 C CA . ASP A 1 310 ? -19.373 -6.250 22.159 1.00 77.19 310 ASP A CA 1
ATOM 2471 C C . ASP A 1 310 ? -20.212 -6.146 23.445 1.00 77.19 310 ASP A C 1
ATOM 2473 O O . ASP A 1 310 ? -20.038 -6.894 24.411 1.00 77.19 310 ASP A O 1
ATOM 2477 N N . HIS A 1 311 ? -21.200 -5.245 23.421 1.00 64.62 311 HIS A N 1
ATOM 2478 C CA . HIS A 1 311 ? -22.160 -5.063 24.511 1.00 64.62 311 HIS A CA 1
ATOM 2479 C C . HIS A 1 311 ? -22.865 -6.362 24.926 1.00 64.62 311 HIS A C 1
ATOM 2481 O O . HIS A 1 311 ? -23.209 -6.499 26.098 1.00 64.62 311 HIS A O 1
ATOM 2487 N N . ARG A 1 312 ? -23.067 -7.332 24.019 1.00 59.47 312 ARG A N 1
ATOM 2488 C CA . ARG A 1 312 ? -23.757 -8.594 24.348 1.00 59.47 312 ARG A CA 1
ATOM 2489 C C . ARG A 1 312 ? -22.947 -9.488 25.285 1.00 59.47 312 ARG A C 1
ATOM 2491 O O . ARG A 1 312 ? -23.538 -10.189 26.106 1.00 59.47 312 ARG A O 1
ATOM 2498 N N . LEU A 1 313 ? -21.620 -9.455 25.184 1.00 59.12 313 LEU A N 1
ATOM 2499 C CA . LEU A 1 313 ? -20.718 -10.172 26.088 1.00 59.12 313 LEU A CA 1
ATOM 2500 C C . LEU A 1 313 ? -20.428 -9.344 27.343 1.00 59.12 313 LEU A C 1
ATOM 2502 O O . LEU A 1 313 ? -20.456 -9.883 28.451 1.00 59.12 313 LEU A O 1
ATOM 2506 N N . HIS A 1 314 ? -20.263 -8.029 27.189 1.00 53.84 314 HIS A N 1
ATOM 2507 C CA . HIS A 1 314 ? -20.028 -7.110 28.301 1.00 53.84 314 HIS A CA 1
ATOM 2508 C C . HIS A 1 314 ? -21.186 -7.109 29.321 1.00 53.84 314 HIS A C 1
ATOM 2510 O O . HIS A 1 314 ? -20.954 -7.305 30.514 1.00 53.84 314 HIS A O 1
ATOM 2516 N N . LEU A 1 315 ? -22.443 -7.014 28.863 1.00 57.53 315 LEU A N 1
ATOM 2517 C CA . LEU A 1 315 ? -23.630 -7.090 29.729 1.00 57.53 315 LEU A CA 1
ATOM 2518 C C . LEU A 1 315 ? -23.752 -8.446 30.433 1.00 57.53 315 LEU A C 1
ATOM 2520 O O . LEU A 1 315 ? -23.999 -8.489 31.635 1.00 57.53 315 LEU A O 1
ATOM 2524 N N . LYS A 1 316 ? -23.514 -9.561 29.726 1.00 59.25 316 LYS A N 1
ATOM 2525 C CA . LYS A 1 316 ? -23.503 -10.899 30.346 1.00 59.25 316 LYS A CA 1
ATOM 2526 C C . LYS A 1 316 ? -22.434 -11.028 31.434 1.00 59.25 316 LYS A C 1
ATOM 2528 O O . LYS A 1 316 ? -22.651 -11.760 32.395 1.00 59.25 316 LYS A O 1
ATOM 2533 N N . ARG A 1 317 ? -21.300 -10.330 31.304 1.00 59.28 317 ARG A N 1
ATOM 2534 C CA . ARG A 1 317 ? -20.237 -10.310 32.317 1.00 59.28 317 ARG A CA 1
ATOM 2535 C C . ARG A 1 317 ? -20.639 -9.496 33.548 1.00 59.28 317 ARG A C 1
ATOM 2537 O O . ARG A 1 317 ? -20.481 -10.011 34.648 1.00 59.28 317 ARG A O 1
ATOM 2544 N N . ILE A 1 318 ? -21.209 -8.301 33.370 1.00 60.78 318 ILE A N 1
ATOM 2545 C CA . ILE A 1 318 ? -21.727 -7.466 34.474 1.00 60.78 318 ILE A CA 1
ATOM 2546 C C . ILE A 1 318 ? -22.808 -8.228 35.257 1.00 60.78 318 ILE A C 1
ATOM 2548 O O . ILE A 1 318 ? -22.648 -8.461 36.452 1.00 60.78 318 ILE A O 1
ATOM 2552 N N . LEU A 1 319 ? -23.827 -8.745 34.562 1.00 58.94 319 LEU A N 1
ATOM 2553 C CA . LEU A 1 319 ? -24.930 -9.505 35.167 1.00 58.94 319 LEU A CA 1
ATOM 2554 C C . LEU A 1 319 ? -24.467 -10.801 35.860 1.00 58.94 319 LEU A C 1
ATOM 2556 O O . LEU A 1 319 ? -25.109 -11.270 36.800 1.00 58.94 319 LEU A O 1
ATOM 2560 N N . LYS A 1 320 ? -23.357 -11.406 35.408 1.00 62.00 320 LYS A N 1
ATOM 2561 C CA . LYS A 1 320 ? -22.753 -12.571 36.075 1.00 62.00 320 LYS A CA 1
ATOM 2562 C C . LYS A 1 320 ? -21.976 -12.176 37.333 1.00 62.00 320 LYS A C 1
ATOM 2564 O O . LYS A 1 320 ? -21.979 -12.952 38.281 1.00 62.00 320 LYS A O 1
ATOM 2569 N N . ILE A 1 321 ? -21.338 -11.004 37.354 1.00 60.97 321 ILE A N 1
ATOM 2570 C CA . ILE A 1 321 ? -20.661 -10.477 38.548 1.00 60.97 321 ILE A CA 1
ATOM 2571 C C . ILE A 1 321 ? -21.701 -10.145 39.624 1.00 60.97 321 ILE A C 1
ATOM 2573 O O . ILE A 1 321 ? -21.586 -10.677 40.722 1.00 60.97 321 ILE A O 1
ATOM 2577 N N . GLU A 1 322 ? -22.759 -9.394 39.296 1.00 53.81 322 GLU A N 1
ATOM 2578 C CA . GLU A 1 322 ? -23.842 -9.060 40.244 1.00 53.81 322 GLU A CA 1
ATOM 2579 C C . GLU A 1 322 ? -24.507 -10.299 40.858 1.00 53.81 322 GLU A C 1
ATOM 2581 O O . GLU A 1 322 ? -24.786 -10.328 42.056 1.00 53.81 322 GLU A O 1
ATOM 2586 N N . LYS A 1 323 ? -24.719 -11.358 40.062 1.00 51.25 323 LYS A N 1
ATOM 2587 C CA . LYS A 1 323 ? -25.250 -12.631 40.574 1.00 51.25 323 LYS A CA 1
ATOM 2588 C C . LYS A 1 323 ? -24.323 -13.340 41.559 1.00 51.25 323 LYS A C 1
ATOM 2590 O O . LYS A 1 323 ? -24.826 -14.078 42.397 1.00 51.25 323 LYS A O 1
ATOM 2595 N N . ILE A 1 324 ? -23.008 -13.150 41.451 1.00 58.19 324 ILE A N 1
ATOM 2596 C CA . ILE A 1 324 ? -22.045 -13.717 42.400 1.00 58.19 324 ILE A CA 1
ATOM 2597 C C . ILE A 1 324 ? -22.050 -12.884 43.686 1.00 58.19 324 ILE A C 1
ATOM 2599 O O . ILE A 1 324 ? -22.179 -13.460 44.763 1.00 58.19 324 ILE A O 1
ATOM 2603 N N . THR A 1 325 ? -22.012 -11.548 43.603 1.00 50.69 325 THR A N 1
ATOM 2604 C CA . THR A 1 325 ? -22.083 -10.686 44.797 1.00 50.69 325 THR A CA 1
ATOM 2605 C C . THR A 1 325 ? -23.383 -10.873 45.577 1.00 50.69 325 THR A C 1
ATOM 2607 O O . THR A 1 325 ? -23.322 -11.003 46.793 1.00 50.69 325 THR A O 1
ATOM 2610 N N . MET A 1 326 ? -24.538 -10.985 44.910 1.00 51.31 326 MET A N 1
ATOM 2611 C CA . MET A 1 326 ? -25.822 -11.271 45.577 1.00 51.31 326 MET A CA 1
ATOM 2612 C C . MET A 1 326 ? -25.984 -12.722 46.069 1.00 51.31 326 MET A C 1
ATOM 2614 O O . MET A 1 326 ? -27.005 -13.036 46.668 1.00 51.31 326 MET A O 1
ATOM 2618 N N . SER A 1 327 ? -25.016 -13.611 45.821 1.00 49.84 327 SER A N 1
ATOM 2619 C CA . SER A 1 327 ? -24.979 -14.962 46.414 1.00 49.84 327 SER A CA 1
ATOM 2620 C C . SER A 1 327 ? -24.015 -15.086 47.602 1.00 49.84 327 SER A C 1
ATOM 2622 O O . SER A 1 327 ? -23.943 -16.146 48.218 1.00 49.84 327 SER A O 1
ATOM 2624 N N . CYS A 1 328 ? -23.275 -14.015 47.906 1.00 50.12 328 CYS A N 1
ATOM 2625 C CA . CYS A 1 328 ? -22.300 -13.934 48.997 1.00 50.12 328 CYS A CA 1
ATOM 2626 C C . CYS A 1 328 ? -22.715 -12.937 50.100 1.00 50.12 328 CYS A C 1
ATOM 2628 O O . CYS A 1 328 ? -21.883 -12.586 50.937 1.00 50.12 328 CYS A O 1
ATOM 2630 N N . ILE A 1 329 ? -23.966 -12.464 50.065 1.00 46.81 329 ILE A N 1
ATOM 2631 C CA . ILE A 1 329 ? -24.627 -11.589 51.048 1.00 46.81 329 ILE A CA 1
ATOM 2632 C C . ILE A 1 329 ? -25.852 -12.342 51.567 1.00 46.81 329 ILE A C 1
ATOM 2634 O O . ILE A 1 329 ? -26.031 -12.359 52.802 1.00 46.81 329 ILE A O 1
#

pLDDT: mean 73.49, std 19.63, range [32.03, 98.38]

Nearest PDB structures (foldseek):
  8agb-assembly1_A  TM=8.456E-01  e=1.476E-06  Saccharomyces cerevisiae
  8age-assembly1_A  TM=8.564E-01  e=3.451E-06  Saccharomyces cerevisiae
  6ezn-assembly1_F  TM=8.584E-01  e=4.315E-06  Saccharomyces cerevisiae S288C
  7oci-assembly1_F  TM=8.419E-01  e=7.378E-06  Saccharomyces cerevisiae S288C
  8agc-assembly1_A  TM=7.961E-01  e=1.804E-05  Saccharomyces cerevisiae

Sequence (329 aa):
GKYVAADLDAFVYSRYANYILEHGKAMAQDMFRYAPLGHPDAAQLAVENGFPYFQVILFKTLKLIGQIATLSFTNSFMPFLIFLALAVATFFIVRKISSKKNAIISGIGILYVWTLLNYAFKIFNKEFTFDYLNVIHTTIVFALMCLFFFLLVRRLFSMGTALLATTILAFMPAYLFRTMGGVADHDATGMMFFMLIIYLYIAGWQAKKSVYNILFGVSAGLATLGMFATWPGGGNFLYLIFGAAITIEVILNILKKSDVYVYVSWFMIWAGAEIWLGFLNIQYLLGSFTTLIATLGFVLSIVHYLLFLDHRLHLKRILKIEKITMSCI

Solvent-accessible surface area (backbone atoms only — not comparable to full-atom values): 16818 Å² total; per-residue (Å²): 113,103,57,66,58,76,44,74,63,21,53,54,41,50,51,44,21,51,43,26,70,76,68,74,46,59,50,58,55,34,64,91,37,65,69,93,76,24,35,72,56,38,28,53,59,40,55,58,32,16,34,28,55,48,52,44,52,51,49,54,53,50,52,73,74,50,77,57,39,39,69,90,54,58,86,77,42,53,69,53,54,52,49,46,54,48,49,53,53,47,47,59,50,50,68,75,68,60,65,101,76,62,62,64,69,60,46,56,62,48,52,52,53,54,51,52,46,56,56,65,56,74,73,51,38,84,52,77,54,69,66,57,48,46,27,44,45,18,39,54,35,39,55,51,21,44,50,29,42,26,55,32,39,37,72,78,51,48,66,66,56,10,52,53,51,35,52,50,54,72,68,31,63,86,49,42,78,48,21,37,67,15,27,42,48,43,62,24,53,18,50,24,30,52,31,40,26,55,31,28,42,52,53,4,44,75,36,94,43,71,70,49,4,30,52,22,6,37,50,20,10,56,36,44,50,55,13,30,37,22,24,43,76,63,40,48,51,50,30,43,53,54,11,47,49,47,40,48,28,54,75,70,69,68,64,49,74,35,48,42,38,16,51,51,32,18,50,51,45,33,54,51,49,34,42,73,73,65,80,42,50,75,66,53,41,68,67,34,76,49,42,28,40,28,51,48,18,49,55,51,40,52,53,47,38,54,61,74,65,37,62,77,49,37,50,54,50,52,59,51,49,53,56,50,58,71,71,77,113

Secondary structure (DSSP, 8-state):
--S--SSHHHHHHHHHHHHHHHHSS--SSBTTSSTTT-BTTHHHHHHHH-HHHHHHHHHHHHHHH-----STTHHHHHHHHHHHHHHHHHHHHHHHH--TTSHHHHHHHHHHHHHHHHHHHSS--S---HHHHHHHHHHHHHHHHHHHHHHHHHHHS-HHHHHHHHHHHHH-HHHHHHHSTT---THHHHHHHHHHHHHHHHHHHT-SSHHHHHHHHHHHHHHHHHHHTT-HHHHHHHHHHHHHHHHHHHHTT---HHHHHHHHHHHHHHHHHHHHTTS--HHHHHHSHHHHHHHHHHHHHHHHIIIII-HHHHHHHHHHHHHHHTT--

Radius of gyration: 24.78 Å; Cα contacts (8 Å, |Δi|>4): 399; chains: 1; bounding box: 54×55×87 Å

Foldseek 3Di:
DVAAFPDDVLVLLLVQLVCCLVVVAGDQFACVPPPPVTRRRRRVVCQQQLLSVVLNVVVVVVCVVDDFADDDCCVPCVVVVLVVVVVVVVLVVCVVVDDDDPVVVVVVVVVVVVVVVVVVRVPGDHHDDSSQCLQCVLQVLLSLLLVLQLLLQVLVHPNVRSVVVSVCVVPPVVSCVCRHGSNRALVSNLSSLVSNLSSLCSQQLPDPDLVSVLVSLLVSLVSLVSNSSRPVPSSLVVLVVLLVVLVVCLVVVVDDPSSLNSLLNSCCSNVVVCVVVVVDDPCCCCPDPSNVSSVVSNVSSVVCCQDPVPPVNVVVVVVVVVVVVVVVD

Mean predicted aligned error: 12.77 Å